Protein AF-A0A521UA40-F1 (afdb_monomer)

Nearest PDB structures (foldseek):
  2gw1-assembly1_B  TM=2.878E-01  e=4.137E+00  Saccharomyces cerevisiae
  5xw7-assembly5_E  TM=2.040E-01  e=2.921E+00  Enterobacter sp. CJF-002

Radius of gyration: 24.64 Å; Cα contacts (8 Å, |Δi|>4): 103; chains: 1; bounding box: 68×56×69 Å

pLDDT: mean 73.04, std 14.02, range [41.88, 90.25]

Structure (mmCIF, N/CA/C/O backbone):
data_AF-A0A521UA40-F1
#
_entry.id   AF-A0A521UA40-F1
#
loop_
_atom_site.group_PDB
_atom_site.id
_atom_site.type_symbol
_atom_site.label_atom_id
_atom_site.label_alt_id
_atom_site.label_comp_id
_atom_site.label_asym_id
_atom_site.label_entity_id
_atom_site.label_seq_id
_atom_site.pdbx_PDB_ins_code
_atom_site.Cartn_x
_atom_site.Cartn_y
_atom_site.Cartn_z
_atom_site.occupancy
_atom_site.B_iso_or_equiv
_atom_site.auth_seq_id
_atom_site.auth_comp_id
_atom_site.auth_asym_id
_atom_site.auth_atom_id
_atom_site.pdbx_PDB_model_num
ATOM 1 N N . MET A 1 1 ? 22.066 3.694 -33.364 1.00 46.28 1 MET A N 1
ATOM 2 C CA . MET A 1 1 ? 20.912 4.626 -33.403 1.00 46.28 1 MET A CA 1
ATOM 3 C C . MET A 1 1 ? 20.044 4.457 -32.145 1.00 46.28 1 MET A C 1
ATOM 5 O O . MET A 1 1 ? 18.931 3.963 -32.253 1.00 46.28 1 MET A O 1
ATOM 9 N N . HIS A 1 2 ? 20.548 4.778 -30.946 1.00 51.97 2 HIS A N 1
ATOM 10 C CA . HIS A 1 2 ? 19.794 4.633 -29.677 1.00 51.97 2 HIS A CA 1
ATOM 11 C C . HIS A 1 2 ? 19.683 5.944 -28.874 1.00 51.97 2 HIS A C 1
ATOM 13 O O . HIS A 1 2 ? 18.719 6.114 -28.149 1.00 51.97 2 HIS A O 1
ATOM 19 N N . GLY A 1 3 ? 20.556 6.933 -29.097 1.00 51.31 3 GLY A N 1
ATOM 20 C CA . GLY A 1 3 ? 20.543 8.183 -28.320 1.00 51.31 3 GLY A CA 1
ATOM 21 C C . GLY A 1 3 ? 19.413 9.178 -28.621 1.00 51.31 3 GLY A C 1
ATOM 22 O O . GLY A 1 3 ? 19.311 10.176 -27.927 1.00 51.31 3 GLY A O 1
ATOM 23 N N . ASN A 1 4 ? 18.568 8.953 -29.636 1.00 54.91 4 ASN A N 1
ATOM 24 C CA . ASN A 1 4 ? 17.500 9.904 -29.988 1.00 54.91 4 ASN A CA 1
ATOM 25 C C . ASN A 1 4 ? 16.139 9.557 -29.352 1.00 54.91 4 ASN A C 1
ATOM 27 O O . ASN A 1 4 ? 15.237 10.382 -29.394 1.00 54.91 4 ASN A O 1
ATOM 31 N N . ARG A 1 5 ? 15.950 8.347 -28.799 1.00 58.72 5 ARG A N 1
ATOM 32 C CA . ARG A 1 5 ? 14.715 7.997 -28.066 1.00 58.72 5 ARG A CA 1
ATOM 33 C C . ARG A 1 5 ? 14.792 8.464 -26.620 1.00 58.72 5 ARG A C 1
ATOM 35 O O . ARG A 1 5 ? 13.923 9.218 -26.214 1.00 58.72 5 ARG A O 1
ATOM 42 N N . ASP A 1 6 ? 15.896 8.164 -25.942 1.00 62.31 6 ASP A N 1
ATOM 43 C CA . ASP A 1 6 ? 16.095 8.554 -24.542 1.00 62.31 6 ASP A CA 1
ATOM 44 C C . ASP A 1 6 ? 16.019 10.077 -24.347 1.00 62.31 6 ASP A C 1
ATOM 46 O O . ASP A 1 6 ? 15.331 10.546 -23.453 1.00 62.31 6 ASP A O 1
ATOM 50 N N . VAL A 1 7 ? 16.608 10.872 -25.253 1.00 67.75 7 VAL A N 1
ATOM 51 C CA . VAL A 1 7 ? 16.537 12.349 -25.199 1.00 67.75 7 VAL A CA 1
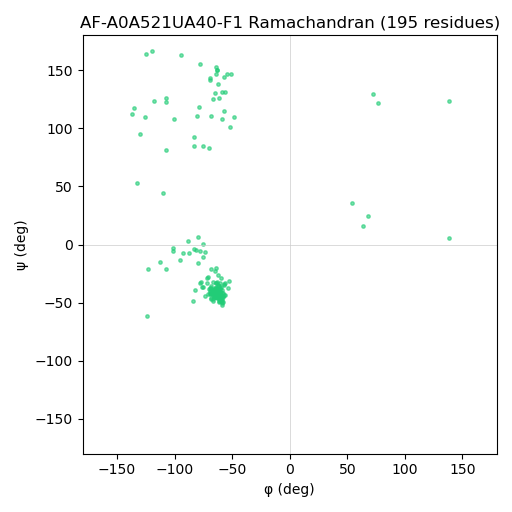ATOM 52 C C . VAL A 1 7 ? 15.117 12.882 -25.431 1.00 67.75 7 VAL A C 1
ATOM 54 O O . VAL A 1 7 ? 14.745 13.921 -24.886 1.00 67.75 7 VAL A O 1
ATOM 57 N N . ASN A 1 8 ? 14.316 12.199 -26.250 1.00 73.88 8 ASN A N 1
ATOM 58 C CA . ASN A 1 8 ? 12.925 12.590 -26.479 1.00 73.88 8 ASN A CA 1
ATOM 59 C C . ASN A 1 8 ? 12.022 12.168 -25.313 1.00 73.88 8 ASN A C 1
ATOM 61 O O . ASN A 1 8 ? 11.091 12.901 -24.986 1.00 73.88 8 ASN A O 1
ATOM 65 N N . ASP A 1 9 ? 12.321 11.042 -24.667 1.00 77.06 9 ASP A N 1
ATOM 66 C CA . ASP A 1 9 ? 11.607 10.573 -23.483 1.00 77.06 9 ASP A CA 1
ATOM 67 C C . ASP A 1 9 ? 11.921 11.440 -22.257 1.00 77.06 9 ASP A C 1
ATOM 69 O O . ASP A 1 9 ? 10.996 11.841 -21.555 1.00 77.06 9 ASP A O 1
ATOM 73 N N . GLU A 1 10 ? 13.184 11.824 -22.052 1.00 77.00 10 GLU A N 1
ATOM 74 C CA . GLU A 1 10 ? 13.607 12.762 -21.001 1.00 77.00 10 GLU A CA 1
ATOM 75 C C . GLU A 1 10 ? 12.906 14.118 -21.166 1.00 77.00 10 GLU A C 1
ATOM 77 O O . GLU A 1 10 ? 12.237 14.601 -20.255 1.00 77.00 10 GLU A O 1
ATOM 82 N N . ARG A 1 11 ? 12.948 14.685 -22.381 1.00 80.62 11 ARG A N 1
ATOM 83 C CA . ARG A 1 11 ? 12.290 15.962 -22.691 1.00 80.62 11 ARG A CA 1
ATOM 84 C C . ARG A 1 11 ? 10.773 15.891 -22.506 1.00 80.62 11 ARG A C 1
ATOM 86 O O . ARG A 1 11 ? 10.159 16.870 -22.091 1.00 80.62 11 ARG A O 1
ATOM 93 N N . ARG A 1 12 ? 10.152 14.749 -22.818 1.00 87.00 12 ARG A N 1
ATOM 94 C CA . ARG A 1 12 ? 8.721 14.536 -22.569 1.00 87.00 12 ARG A CA 1
ATOM 95 C C . ARG A 1 12 ? 8.424 14.542 -21.069 1.00 87.00 12 ARG A C 1
ATOM 97 O O . ARG A 1 12 ? 7.479 15.209 -20.667 1.00 87.00 12 ARG A O 1
ATOM 104 N N . ARG A 1 13 ? 9.223 13.847 -20.252 1.00 81.94 13 ARG A N 1
ATOM 105 C CA . ARG A 1 13 ? 9.047 13.828 -18.789 1.00 81.94 13 ARG A CA 1
ATOM 106 C C . ARG A 1 13 ? 9.238 15.208 -18.169 1.00 81.94 13 ARG A C 1
ATOM 108 O O . ARG A 1 13 ? 8.413 15.606 -17.356 1.00 81.94 13 ARG A O 1
ATOM 115 N N . GLU A 1 14 ? 10.253 15.958 -18.599 1.00 81.88 14 GLU A N 1
ATOM 116 C CA . GLU A 1 14 ? 10.482 17.339 -18.148 1.00 81.88 14 GLU A CA 1
ATOM 117 C C . GLU A 1 14 ? 9.269 18.240 -18.425 1.00 81.88 14 GLU A C 1
ATOM 119 O O . GLU A 1 14 ? 8.851 19.008 -17.556 1.00 81.88 14 GLU A O 1
ATOM 124 N N . LEU A 1 15 ? 8.664 18.121 -19.613 1.00 83.00 15 LEU A N 1
ATOM 125 C CA . LEU A 1 15 ? 7.454 18.866 -19.969 1.00 83.00 15 LEU A CA 1
ATOM 126 C C . LEU A 1 15 ? 6.251 18.453 -19.112 1.00 83.00 15 LEU A C 1
ATOM 128 O O . LEU A 1 15 ? 5.554 19.331 -18.605 1.00 83.00 15 LEU A O 1
ATOM 132 N N . SER A 1 16 ? 6.036 17.150 -18.908 1.00 84.38 16 SER A N 1
ATOM 133 C CA . SER A 1 16 ? 4.961 16.647 -18.043 1.00 84.38 16 SER A CA 1
ATOM 134 C C . SER A 1 16 ? 5.143 17.118 -16.592 1.00 84.38 16 SER A C 1
ATOM 136 O O . SER A 1 16 ? 4.179 17.537 -15.955 1.00 84.38 16 SER A O 1
ATOM 138 N N . LEU A 1 17 ? 6.375 17.129 -16.071 1.00 82.62 17 LEU A N 1
ATOM 139 C CA . LEU A 1 17 ? 6.673 17.613 -14.720 1.00 82.62 17 LEU A CA 1
ATOM 140 C C . LEU A 1 17 ? 6.426 19.124 -14.584 1.00 82.62 17 LEU A C 1
ATOM 142 O O . LEU A 1 17 ? 5.888 19.584 -13.577 1.00 82.62 17 LEU A O 1
ATOM 146 N N . TYR A 1 18 ? 6.767 19.900 -15.612 1.00 80.94 18 TYR A N 1
ATOM 147 C CA . TYR A 1 18 ? 6.480 21.332 -15.652 1.00 80.94 18 TYR A CA 1
ATOM 148 C C . TYR A 1 18 ? 4.971 21.622 -15.707 1.00 80.94 18 TYR A C 1
ATOM 150 O O . TYR A 1 18 ? 4.486 22.490 -14.978 1.00 80.94 18 TYR A O 1
ATOM 158 N N . GLU A 1 19 ? 4.217 20.879 -16.527 1.00 82.94 19 GLU A N 1
ATOM 159 C CA . GLU A 1 19 ? 2.749 20.962 -16.594 1.00 82.94 19 GLU A CA 1
ATOM 160 C C . GLU A 1 19 ? 2.122 20.616 -15.237 1.00 82.94 19 GLU A C 1
ATOM 162 O O . GLU A 1 19 ? 1.233 21.331 -14.778 1.00 82.94 19 GLU A O 1
ATOM 167 N N . TYR A 1 20 ? 2.646 19.595 -14.551 1.00 83.25 20 TYR A N 1
ATOM 168 C CA . TYR A 1 20 ? 2.209 19.203 -13.213 1.00 83.25 20 TYR A CA 1
ATOM 169 C C . TYR A 1 20 ? 2.363 20.330 -12.184 1.00 83.25 20 TYR A C 1
ATOM 171 O O . TYR A 1 20 ? 1.387 20.677 -11.521 1.00 83.25 20 TYR A O 1
ATOM 179 N N . VAL A 1 21 ? 3.553 20.935 -12.074 1.00 80.00 21 VAL A N 1
ATOM 180 C CA . VAL A 1 21 ? 3.808 22.023 -11.107 1.00 80.00 21 VAL A CA 1
ATOM 181 C C . VAL A 1 21 ? 2.910 23.226 -11.393 1.00 80.00 21 VAL A C 1
ATOM 183 O O . VAL A 1 21 ? 2.256 23.745 -10.493 1.00 80.00 21 VAL A O 1
ATOM 186 N N . GLN A 1 22 ? 2.802 23.634 -12.660 1.00 82.50 22 GLN A N 1
ATOM 187 C CA . GLN A 1 22 ? 1.949 24.762 -13.032 1.00 82.50 22 GLN A CA 1
ATOM 188 C C . GLN A 1 22 ? 0.462 24.506 -12.781 1.00 82.50 22 GLN A C 1
ATOM 190 O O . GLN A 1 22 ? -0.254 25.420 -12.367 1.00 82.50 22 GLN A O 1
ATOM 195 N N . ALA A 1 23 ? -0.019 23.299 -13.079 1.00 80.00 23 ALA A N 1
ATOM 196 C CA . ALA A 1 23 ? -1.400 22.914 -12.834 1.00 80.00 23 ALA A CA 1
ATOM 197 C C . ALA A 1 23 ? -1.699 22.884 -11.330 1.00 80.00 23 ALA A C 1
ATOM 199 O O . ALA A 1 23 ? -2.736 23.390 -10.901 1.00 80.00 23 ALA A O 1
ATOM 200 N N . PHE A 1 24 ? -0.760 22.376 -10.530 1.00 79.19 24 PHE A N 1
ATOM 201 C CA . PHE A 1 24 ? -0.857 22.357 -9.076 1.00 79.19 24 PHE A CA 1
ATOM 202 C C . PHE A 1 24 ? -0.959 23.774 -8.490 1.00 79.19 24 PHE A C 1
ATOM 204 O O . PHE A 1 24 ? -1.899 24.053 -7.745 1.00 79.19 24 PHE A O 1
ATOM 211 N N . ASP A 1 25 ? -0.083 24.697 -8.903 1.00 76.00 25 ASP A N 1
ATOM 212 C CA . ASP A 1 25 ? -0.087 26.095 -8.439 1.00 76.00 25 ASP A CA 1
ATOM 213 C C . ASP A 1 25 ? -1.388 26.840 -8.776 1.00 76.00 25 ASP A C 1
ATOM 215 O O . ASP A 1 25 ? -1.836 27.715 -8.032 1.00 76.00 25 ASP A O 1
ATOM 219 N N . ARG A 1 26 ? -2.016 26.502 -9.908 1.00 82.00 26 ARG A N 1
ATOM 220 C CA . ARG A 1 26 ? -3.282 27.109 -10.354 1.00 82.00 26 ARG A CA 1
ATOM 221 C C . ARG A 1 26 ? -4.523 26.412 -9.794 1.00 82.00 26 ARG A C 1
ATOM 223 O O . ARG A 1 26 ? -5.627 26.905 -10.015 1.00 82.00 26 ARG A O 1
ATOM 230 N N . GLY A 1 27 ? -4.365 25.280 -9.105 1.00 79.38 27 GLY A N 1
ATOM 231 C CA . GLY A 1 27 ? -5.477 24.440 -8.654 1.00 79.38 27 GLY A CA 1
ATOM 232 C C . GLY A 1 27 ? -6.234 23.743 -9.793 1.00 79.38 27 GLY A C 1
ATOM 233 O O . GLY A 1 27 ? -7.411 23.420 -9.639 1.00 79.38 27 GLY A O 1
ATOM 234 N N . ASP A 1 28 ? -5.589 23.525 -10.941 1.00 87.25 28 ASP A N 1
ATOM 235 C CA . ASP A 1 28 ? -6.162 22.806 -12.082 1.00 87.25 28 ASP A CA 1
ATOM 236 C C . ASP A 1 28 ? -6.014 21.290 -11.885 1.00 87.25 28 ASP A C 1
ATOM 238 O O . ASP A 1 28 ? -5.069 20.643 -12.343 1.00 87.25 28 ASP A O 1
ATOM 242 N N . PHE A 1 29 ? -6.967 20.712 -11.155 1.00 80.19 29 PHE A N 1
ATOM 243 C CA . PHE A 1 29 ? -6.938 19.294 -10.804 1.00 80.19 29 PHE A CA 1
ATOM 244 C C . PHE A 1 29 ? -7.138 18.354 -12.000 1.00 80.19 29 PHE A C 1
ATOM 246 O O . PHE A 1 29 ? -6.755 17.187 -11.915 1.00 80.1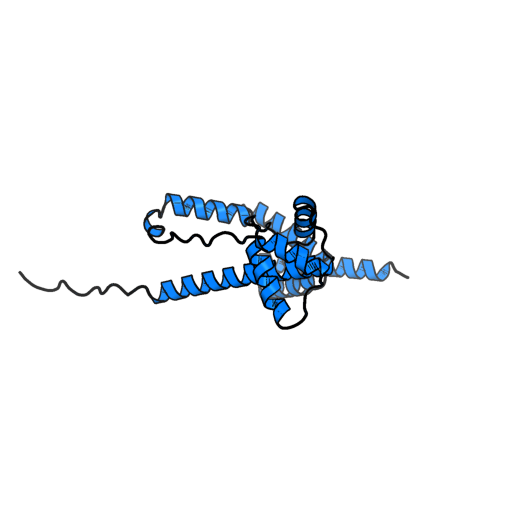9 29 PHE A O 1
ATOM 253 N N . GLU A 1 30 ? -7.720 18.829 -13.104 1.00 85.88 30 GLU A N 1
ATOM 254 C CA . GLU A 1 30 ? -7.916 18.021 -14.310 1.00 85.88 30 GLU A CA 1
ATOM 255 C C . GLU A 1 30 ? -6.584 17.820 -15.042 1.00 85.88 30 GLU A C 1
ATOM 257 O O . GLU A 1 30 ? -6.223 16.688 -15.380 1.00 85.88 30 GLU A O 1
ATOM 262 N N . ALA A 1 31 ? -5.796 18.890 -15.179 1.00 78.81 31 ALA A N 1
ATOM 263 C CA . ALA A 1 31 ? -4.439 18.811 -15.710 1.00 78.81 31 ALA A CA 1
ATOM 264 C C . ALA A 1 31 ? -3.500 18.003 -14.792 1.00 78.81 31 ALA A C 1
ATOM 266 O O . ALA A 1 31 ? -2.741 17.160 -15.275 1.00 78.81 31 ALA A O 1
ATOM 267 N N . VAL A 1 32 ? -3.614 18.158 -13.466 1.00 82.06 32 VAL A N 1
ATOM 268 C CA . VAL A 1 32 ? -2.876 17.321 -12.498 1.00 82.06 32 VAL A CA 1
ATOM 269 C C . VAL A 1 32 ? -3.214 15.836 -12.676 1.00 82.06 32 VAL A C 1
ATOM 271 O O . VAL A 1 32 ? -2.315 15.001 -12.782 1.00 82.06 32 VAL A O 1
ATOM 274 N N . ALA A 1 33 ? -4.502 15.485 -12.748 1.00 85.38 33 ALA A N 1
ATOM 275 C CA . ALA A 1 33 ? -4.938 14.097 -12.903 1.00 85.38 33 ALA A CA 1
ATOM 276 C C . ALA A 1 33 ? -4.452 13.470 -14.219 1.00 85.38 33 ALA A C 1
ATOM 278 O O . ALA A 1 33 ? -4.098 12.287 -14.253 1.00 85.38 33 ALA A O 1
ATOM 279 N N . LYS A 1 34 ? -4.403 14.261 -15.295 1.00 87.94 34 LYS A N 1
ATOM 280 C CA . LYS A 1 34 ? -3.877 13.834 -16.593 1.00 87.94 34 LYS A CA 1
ATOM 281 C C . LYS A 1 34 ? -2.398 13.450 -16.497 1.00 87.94 34 LYS A C 1
ATOM 283 O O . LYS A 1 34 ? -2.050 12.339 -16.892 1.00 87.94 34 LYS A O 1
ATOM 288 N N . VAL A 1 35 ? -1.556 14.297 -15.903 1.00 83.25 35 VAL A N 1
ATOM 289 C CA . VAL A 1 35 ? -0.122 13.992 -15.742 1.00 83.25 35 VAL A CA 1
ATOM 290 C C . VAL A 1 35 ? 0.102 12.796 -14.808 1.00 83.25 35 VAL A C 1
ATOM 292 O O . VAL A 1 35 ? 0.915 11.921 -15.101 1.00 83.25 35 VAL A O 1
ATOM 295 N N . LEU A 1 36 ? -0.672 12.682 -13.725 1.00 86.56 36 LEU A N 1
ATOM 296 C CA . LEU A 1 36 ? -0.611 11.510 -12.841 1.00 86.56 36 LEU A CA 1
ATOM 297 C C . LEU A 1 36 ? -1.013 10.213 -13.559 1.00 86.56 36 LEU A C 1
ATOM 299 O O . LEU A 1 36 ? -0.470 9.151 -13.268 1.00 86.56 36 LEU A O 1
ATOM 303 N N . THR A 1 37 ? -1.932 10.282 -14.524 1.00 89.06 37 THR A N 1
ATOM 304 C CA . THR A 1 37 ? -2.312 9.121 -15.343 1.00 89.06 37 THR A CA 1
ATOM 305 C C . THR A 1 37 ? -1.175 8.694 -16.275 1.00 89.06 37 THR A C 1
ATOM 307 O O . THR A 1 37 ? -0.966 7.498 -16.475 1.00 89.06 37 THR A O 1
ATOM 310 N N . GLU A 1 38 ? -0.401 9.643 -16.808 1.00 85.94 38 GLU A N 1
ATOM 311 C CA . GLU A 1 38 ? 0.806 9.348 -17.592 1.00 85.94 38 GLU A CA 1
ATOM 312 C C . GLU A 1 38 ? 1.882 8.665 -16.731 1.00 85.94 38 GLU A C 1
ATOM 314 O O . GLU A 1 38 ? 2.490 7.684 -17.166 1.00 85.94 38 GLU A O 1
ATOM 319 N N . ALA A 1 39 ? 2.052 9.114 -15.484 1.00 88.06 39 ALA A N 1
ATOM 320 C CA . ALA A 1 39 ? 3.005 8.547 -14.530 1.00 88.06 39 ALA A CA 1
ATOM 321 C C . ALA A 1 39 ? 2.721 7.075 -14.169 1.00 88.06 39 ALA A C 1
ATOM 323 O O . ALA A 1 39 ? 3.653 6.322 -13.902 1.00 88.06 39 ALA A O 1
ATOM 324 N N . ILE A 1 40 ? 1.467 6.603 -14.272 1.00 88.00 40 ILE A N 1
ATOM 325 C CA . ILE A 1 40 ? 1.122 5.176 -14.078 1.00 88.00 40 ILE A CA 1
ATOM 326 C C . ILE A 1 40 ? 1.921 4.270 -15.027 1.00 88.00 40 ILE A C 1
ATOM 328 O O . ILE A 1 40 ? 2.247 3.134 -14.678 1.00 88.00 40 ILE A O 1
ATOM 332 N N . SER A 1 41 ? 2.219 4.756 -16.235 1.00 86.00 41 SER A N 1
ATOM 333 C CA . SER A 1 41 ? 2.935 3.992 -17.262 1.00 86.00 41 SER A CA 1
ATOM 334 C C . SER A 1 41 ? 4.418 4.369 -17.379 1.00 86.00 41 SER A C 1
ATOM 336 O O . SER A 1 41 ? 5.143 3.711 -18.124 1.00 86.00 41 SER A O 1
ATOM 338 N N . ASP A 1 42 ? 4.883 5.391 -16.651 1.00 86.00 42 ASP A N 1
ATOM 339 C CA . ASP A 1 42 ? 6.267 5.879 -16.663 1.00 86.00 42 ASP A CA 1
ATOM 340 C C . ASP A 1 42 ? 6.806 6.010 -15.229 1.00 86.00 42 ASP A C 1
ATOM 342 O O . ASP A 1 42 ? 6.621 7.018 -14.549 1.00 86.00 42 ASP A O 1
ATOM 346 N N . ALA A 1 43 ? 7.504 4.964 -14.779 1.00 82.44 43 ALA A N 1
ATOM 347 C CA . ALA A 1 43 ? 8.016 4.862 -13.413 1.00 82.44 43 ALA A CA 1
ATOM 348 C C . ALA A 1 43 ? 9.074 5.920 -13.054 1.00 82.44 43 ALA A C 1
ATOM 350 O O . ALA A 1 43 ? 9.334 6.129 -11.871 1.00 82.44 43 ALA A O 1
ATOM 351 N N . GLU A 1 44 ? 9.723 6.546 -14.040 1.00 83.94 44 GLU A N 1
ATOM 352 C CA . GLU A 1 44 ? 10.689 7.614 -13.773 1.00 83.94 44 GLU A CA 1
ATOM 353 C C . GLU A 1 44 ? 9.970 8.952 -13.570 1.00 83.94 44 GLU A C 1
ATOM 355 O O . GLU A 1 44 ? 10.305 9.695 -12.650 1.00 83.94 44 GLU A O 1
ATOM 360 N N . LEU A 1 45 ? 8.915 9.213 -14.349 1.00 79.56 45 LEU A N 1
ATOM 361 C CA . LEU A 1 45 ? 8.037 10.366 -14.141 1.00 79.56 45 LEU A CA 1
ATOM 362 C C . LEU A 1 45 ? 7.321 10.300 -12.780 1.00 79.56 45 LEU A C 1
ATOM 364 O O . LEU A 1 45 ? 7.241 11.309 -12.086 1.00 79.56 45 LEU A O 1
ATOM 368 N N . ASP A 1 46 ? 6.856 9.116 -12.366 1.00 84.25 46 ASP A N 1
ATOM 369 C CA . ASP A 1 46 ? 6.242 8.900 -11.045 1.00 84.25 46 ASP A CA 1
ATOM 370 C C . ASP A 1 46 ? 7.192 9.270 -9.893 1.00 84.25 46 ASP A C 1
ATOM 372 O O . ASP A 1 46 ? 6.813 9.997 -8.972 1.00 84.25 46 ASP A O 1
ATOM 376 N N . ARG A 1 47 ? 8.466 8.856 -9.980 1.00 85.19 47 ARG A N 1
ATOM 377 C CA . ARG A 1 47 ? 9.483 9.240 -8.988 1.00 85.19 47 ARG A CA 1
ATOM 378 C C . ARG A 1 47 ? 9.734 10.744 -8.973 1.00 85.19 47 ARG A C 1
ATOM 380 O O . ARG A 1 47 ? 9.740 11.336 -7.899 1.00 85.19 47 ARG A O 1
ATOM 387 N N . GLN A 1 48 ? 9.890 11.367 -10.140 1.00 81.88 48 GLN A N 1
ATOM 388 C CA . GLN A 1 48 ? 10.127 12.810 -10.240 1.00 81.88 48 GLN A CA 1
ATOM 389 C C . GLN A 1 48 ? 8.957 13.628 -9.664 1.00 81.88 48 GLN A C 1
ATOM 391 O O . GLN A 1 48 ? 9.175 14.619 -8.967 1.00 81.88 48 GLN A O 1
ATOM 396 N N . ILE A 1 49 ? 7.713 13.192 -9.887 1.00 83.62 49 ILE A N 1
ATOM 397 C CA . ILE A 1 49 ? 6.521 13.808 -9.286 1.00 83.62 49 ILE A CA 1
ATOM 398 C C . ILE A 1 49 ? 6.517 13.629 -7.761 1.00 83.62 49 ILE A C 1
ATOM 400 O O . ILE A 1 49 ? 6.177 14.563 -7.031 1.00 83.62 49 ILE A O 1
ATOM 404 N N . ALA A 1 50 ? 6.904 12.453 -7.259 1.00 81.31 50 ALA A N 1
ATOM 405 C CA . ALA A 1 50 ? 7.008 12.206 -5.823 1.00 81.31 50 ALA A CA 1
ATOM 406 C C . ALA A 1 50 ? 8.053 13.115 -5.150 1.00 81.31 50 ALA A C 1
ATOM 408 O O . ALA A 1 50 ? 7.773 13.667 -4.084 1.00 81.31 50 ALA A O 1
ATOM 409 N N . ASP A 1 51 ? 9.206 13.326 -5.791 1.00 80.88 51 ASP A N 1
ATOM 410 C CA . ASP A 1 51 ? 10.255 14.228 -5.304 1.00 80.88 51 ASP A CA 1
ATOM 411 C C . ASP A 1 51 ? 9.770 15.685 -5.258 1.00 80.88 51 ASP A C 1
ATOM 413 O O . ASP A 1 51 ? 9.935 16.368 -4.244 1.00 80.88 51 ASP A O 1
ATOM 417 N N . VAL A 1 52 ? 9.089 16.150 -6.313 1.00 78.19 52 VAL A N 1
ATOM 418 C CA . VAL A 1 52 ? 8.474 17.488 -6.352 1.00 78.19 52 VAL A CA 1
ATOM 419 C C . VAL A 1 52 ? 7.439 17.657 -5.240 1.00 78.19 52 VAL A C 1
ATOM 421 O O . VAL A 1 52 ? 7.465 18.655 -4.523 1.00 78.19 52 VAL A O 1
ATOM 424 N N . ASN A 1 53 ? 6.562 16.673 -5.034 1.00 77.75 53 ASN A N 1
ATOM 425 C CA . ASN A 1 53 ? 5.574 16.719 -3.957 1.00 77.75 53 ASN A CA 1
ATOM 426 C C . ASN A 1 53 ? 6.227 16.773 -2.575 1.00 77.75 53 ASN A C 1
ATOM 428 O O . ASN A 1 53 ? 5.748 17.497 -1.705 1.00 77.75 53 ASN A O 1
ATOM 432 N N . ALA A 1 54 ? 7.320 16.037 -2.360 1.00 72.81 54 ALA A N 1
ATOM 433 C CA . ALA A 1 54 ? 8.049 16.072 -1.097 1.00 72.81 54 ALA A CA 1
ATOM 434 C C . ALA A 1 54 ? 8.602 17.476 -0.796 1.00 72.81 54 ALA A C 1
ATOM 436 O O . ALA A 1 54 ? 8.482 17.946 0.337 1.00 72.81 54 ALA A O 1
ATOM 437 N N . VAL A 1 55 ? 9.137 18.165 -1.811 1.00 75.75 55 VAL A N 1
ATOM 438 C CA . VAL A 1 55 ? 9.611 19.554 -1.692 1.00 75.75 55 VAL A CA 1
ATOM 439 C C . VAL A 1 55 ? 8.448 20.515 -1.438 1.00 75.75 55 VAL A C 1
ATOM 441 O O . VAL A 1 55 ? 8.497 21.279 -0.479 1.00 75.75 55 VAL A O 1
ATOM 444 N N . LEU A 1 56 ? 7.360 20.426 -2.212 1.00 68.38 56 LEU A N 1
ATOM 445 C CA . LEU A 1 56 ? 6.177 21.280 -2.037 1.00 68.38 56 LEU A CA 1
ATOM 446 C C . LEU A 1 56 ? 5.531 21.111 -0.653 1.00 68.38 56 LEU A C 1
ATOM 448 O O . LEU A 1 56 ? 5.097 22.085 -0.038 1.00 68.38 56 LEU A O 1
ATOM 452 N N . HIS A 1 57 ? 5.483 19.883 -0.128 1.00 64.62 57 HIS A N 1
ATOM 453 C CA . HIS A 1 57 ? 4.998 19.621 1.225 1.00 64.62 57 HIS A CA 1
ATOM 454 C C . HIS A 1 57 ? 5.906 20.236 2.294 1.00 64.62 57 HIS A C 1
ATOM 456 O O . HIS A 1 57 ? 5.395 20.838 3.241 1.00 64.62 57 HIS A O 1
ATOM 462 N N . ALA A 1 58 ? 7.228 20.125 2.133 1.00 67.00 58 ALA A N 1
ATOM 463 C CA . ALA A 1 58 ? 8.188 20.743 3.042 1.00 67.00 58 ALA A CA 1
ATOM 464 C C . ALA A 1 58 ? 8.070 22.279 3.041 1.00 67.00 58 ALA A C 1
ATOM 466 O O . ALA A 1 58 ? 7.991 22.877 4.116 1.00 67.00 58 ALA A O 1
ATOM 467 N N . ASP A 1 59 ? 7.964 22.898 1.862 1.00 60.78 59 ASP A N 1
ATOM 468 C CA . ASP A 1 59 ? 7.821 24.352 1.697 1.00 60.78 59 ASP A CA 1
ATOM 469 C C . ASP A 1 59 ? 6.501 24.883 2.273 1.00 60.78 59 ASP A C 1
ATOM 471 O O . ASP A 1 59 ? 6.466 25.940 2.904 1.00 60.78 59 ASP A O 1
ATOM 475 N N . ALA A 1 60 ? 5.409 24.125 2.137 1.00 61.50 60 ALA A N 1
ATOM 476 C CA . ALA A 1 60 ? 4.116 24.465 2.729 1.00 61.50 60 ALA A CA 1
ATOM 477 C C . ALA A 1 60 ? 4.050 24.224 4.254 1.00 61.50 60 ALA A C 1
ATOM 479 O O . ALA A 1 60 ? 2.998 24.427 4.866 1.00 61.50 60 ALA A O 1
ATOM 480 N N . GLY A 1 61 ? 5.136 23.746 4.880 1.00 56.66 61 GLY A N 1
ATOM 481 C CA . GLY A 1 61 ? 5.159 23.342 6.290 1.00 56.66 61 GLY A CA 1
ATOM 482 C C . GLY A 1 61 ? 4.233 22.158 6.594 1.00 56.66 61 GLY A C 1
ATOM 483 O O . GLY A 1 61 ? 3.902 21.894 7.755 1.00 56.66 61 GLY A O 1
ATOM 484 N N . LEU A 1 62 ? 3.787 21.446 5.557 1.00 57.06 62 LEU A N 1
ATOM 485 C CA . LEU A 1 62 ? 2.915 20.294 5.675 1.00 57.06 62 LEU A CA 1
ATOM 486 C C . LEU A 1 62 ? 3.773 19.093 6.051 1.00 57.06 62 LEU A C 1
ATOM 488 O O . LEU A 1 62 ? 4.563 18.575 5.267 1.00 57.06 62 LEU A O 1
ATOM 492 N N . GLN A 1 63 ? 3.593 18.641 7.287 1.00 56.12 63 GLN A N 1
ATOM 493 C CA . GLN A 1 63 ? 4.201 17.411 7.780 1.00 56.12 63 GLN A CA 1
ATOM 494 C C . GLN A 1 63 ? 3.844 16.238 6.843 1.00 56.12 63 GLN A C 1
ATOM 496 O O . GLN A 1 63 ? 2.727 16.214 6.315 1.00 56.12 63 GLN A O 1
ATOM 501 N N . PRO A 1 64 ? 4.728 15.243 6.662 1.00 59.31 64 PRO A N 1
ATOM 502 C CA . PRO A 1 64 ? 4.401 14.022 5.931 1.00 59.31 64 PRO A CA 1
ATOM 503 C C . PRO A 1 64 ? 3.101 13.394 6.453 1.00 59.31 64 PRO A C 1
ATOM 505 O O . PRO A 1 64 ? 2.812 13.453 7.649 1.00 59.31 64 PRO A O 1
ATOM 508 N N . VAL A 1 65 ? 2.316 12.753 5.583 1.00 56.50 65 VAL A N 1
ATOM 509 C CA . VAL A 1 65 ? 0.998 12.168 5.927 1.00 56.50 65 VAL A CA 1
ATOM 510 C C . VAL A 1 65 ? 1.059 11.229 7.150 1.00 56.50 65 VAL A C 1
ATOM 512 O O . VAL A 1 65 ? 0.113 11.158 7.944 1.00 56.50 65 VAL A O 1
ATOM 515 N N . SER A 1 66 ? 2.189 10.543 7.349 1.00 54.66 66 SER A N 1
ATOM 516 C CA . SER A 1 66 ? 2.453 9.699 8.521 1.00 54.66 66 SER A CA 1
ATOM 517 C C . SER A 1 66 ? 2.498 10.487 9.836 1.00 54.66 66 SER A C 1
ATOM 519 O O . SER 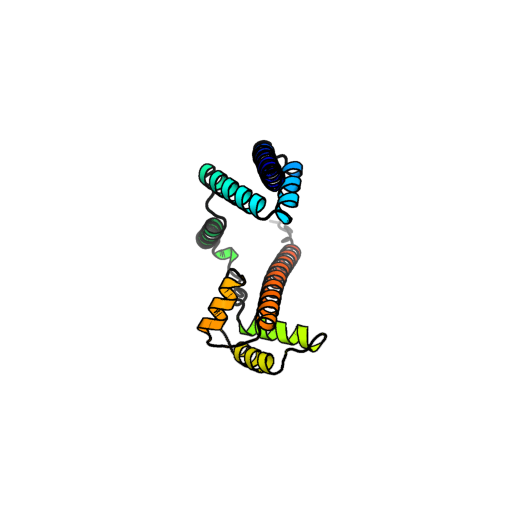A 1 66 ? 1.915 10.057 10.830 1.00 54.66 66 SER A O 1
ATOM 521 N N . GLU A 1 67 ? 3.126 11.661 9.834 1.00 56.81 67 GLU A N 1
ATOM 522 C CA . GLU A 1 67 ? 3.234 12.545 10.999 1.00 56.81 67 GLU A CA 1
ATOM 523 C C . GLU A 1 67 ? 1.908 13.270 11.273 1.00 56.81 67 GLU A C 1
ATOM 525 O O . GLU A 1 67 ? 1.475 13.379 12.422 1.00 56.81 67 GLU A O 1
ATOM 530 N N . GLN A 1 68 ? 1.176 13.659 10.222 1.00 54.75 68 GLN A N 1
ATOM 531 C CA . GLN A 1 68 ? -0.161 14.252 10.363 1.00 54.75 68 GLN A CA 1
ATOM 532 C C . GLN A 1 68 ? -1.145 13.293 11.045 1.00 54.75 68 GLN A C 1
ATOM 534 O O . GLN A 1 68 ? -1.908 13.692 11.925 1.00 54.75 68 GLN A O 1
ATOM 539 N N . SER A 1 69 ? -1.095 12.008 10.691 1.00 61.81 69 SER A N 1
ATOM 540 C CA . SER A 1 69 ? -1.967 10.979 11.272 1.00 61.81 69 SER A CA 1
ATOM 541 C C . SER A 1 69 ? -1.722 10.790 12.773 1.00 61.81 69 SER A C 1
ATOM 543 O O . SER A 1 69 ? -2.665 10.602 13.549 1.00 61.81 69 SER A O 1
ATOM 545 N N . ARG A 1 70 ? -0.457 10.876 13.198 1.00 66.25 70 ARG A N 1
ATOM 546 C CA . ARG A 1 70 ? -0.069 10.811 14.609 1.00 66.25 70 ARG A CA 1
ATOM 547 C C . ARG A 1 70 ? -0.549 12.042 15.376 1.00 66.25 70 ARG A C 1
ATOM 549 O O . ARG A 1 70 ? -1.181 11.887 16.421 1.00 66.25 70 ARG A O 1
ATOM 556 N N . LEU A 1 71 ? -0.329 13.237 14.831 1.00 66.12 71 LEU A N 1
ATOM 557 C CA . LEU A 1 71 ? -0.747 14.494 15.454 1.00 66.12 71 LEU A CA 1
ATOM 558 C C . LEU A 1 71 ? -2.272 14.581 15.608 1.00 66.12 71 LEU A C 1
ATOM 560 O O . LEU A 1 71 ? -2.769 14.963 16.666 1.00 66.12 71 LEU A O 1
ATOM 564 N N . ILE A 1 72 ? -3.030 14.166 14.588 1.00 72.31 72 ILE A N 1
ATOM 565 C CA . ILE A 1 72 ? -4.498 14.110 14.649 1.00 72.31 72 ILE A CA 1
ATOM 566 C C . ILE A 1 72 ? -4.947 13.177 15.778 1.00 72.31 72 ILE A C 1
ATOM 568 O O . ILE A 1 72 ? -5.812 13.546 16.571 1.00 72.31 72 ILE A O 1
ATOM 572 N N . ARG A 1 73 ? -4.338 11.991 15.904 1.00 68.38 73 ARG A N 1
ATOM 573 C CA . ARG A 1 73 ? -4.653 11.045 16.984 1.00 68.38 73 ARG A CA 1
ATOM 574 C C . ARG A 1 73 ? -4.342 11.630 18.364 1.00 68.38 73 ARG A C 1
ATOM 576 O O . ARG A 1 73 ? -5.169 11.512 19.266 1.00 68.38 73 ARG A O 1
ATOM 583 N N . GLU A 1 74 ? -3.186 12.263 18.533 1.00 72.50 74 GLU A N 1
ATOM 584 C CA . GLU A 1 74 ? -2.793 12.897 19.798 1.00 72.50 74 GLU A CA 1
ATOM 585 C C . GLU A 1 74 ? -3.743 14.048 20.176 1.00 72.50 74 GLU A C 1
ATOM 587 O O . GLU A 1 74 ? -4.183 14.144 21.324 1.00 72.50 74 GLU A O 1
ATOM 592 N N . LEU A 1 75 ? -4.157 14.869 19.207 1.00 77.81 75 LEU A N 1
ATOM 593 C CA . LEU A 1 75 ? -5.128 15.946 19.419 1.00 77.81 75 LEU A CA 1
ATOM 594 C C . LEU A 1 75 ? -6.533 15.418 19.737 1.00 77.81 75 LEU A C 1
ATOM 596 O O . LEU A 1 75 ? -7.209 15.961 20.614 1.00 77.81 75 LEU A O 1
ATOM 600 N N . MET A 1 76 ? -6.966 14.336 19.086 1.00 69.19 76 MET A N 1
ATOM 601 C CA . MET A 1 76 ? -8.246 13.684 19.381 1.00 69.19 76 MET A CA 1
ATOM 602 C C . MET A 1 76 ? -8.281 13.115 20.803 1.00 69.19 76 MET A C 1
ATOM 604 O O . MET A 1 76 ? -9.268 13.317 21.509 1.00 69.19 76 MET A O 1
ATOM 608 N N . LEU A 1 77 ? -7.197 12.470 21.247 1.00 68.12 77 LEU A N 1
ATOM 609 C CA . LEU A 1 77 ? -7.062 11.974 22.622 1.00 68.12 77 LEU A CA 1
ATOM 610 C C . LEU A 1 77 ? -7.107 13.114 23.645 1.00 68.12 77 LEU A C 1
ATOM 612 O O . LEU A 1 77 ? -7.714 12.974 24.705 1.00 68.12 77 LEU A O 1
ATOM 616 N N . ARG A 1 78 ? -6.488 14.254 23.320 1.00 72.06 78 ARG A N 1
ATOM 617 C CA . ARG A 1 78 ? -6.382 15.398 24.230 1.00 72.06 78 ARG A CA 1
ATOM 618 C C . ARG A 1 78 ? -7.677 16.198 24.362 1.00 72.06 78 ARG A C 1
ATOM 620 O O . ARG A 1 78 ? -7.965 16.698 25.446 1.00 72.06 78 ARG A O 1
ATOM 627 N N . HIS A 1 79 ? -8.440 16.343 23.281 1.00 74.00 79 HIS A N 1
ATOM 628 C CA . HIS A 1 79 ? -9.569 17.280 23.237 1.00 74.00 79 HIS A CA 1
ATOM 629 C C . HIS A 1 79 ? -10.944 16.614 23.150 1.00 74.00 79 HIS A C 1
ATOM 631 O O . HIS A 1 79 ? -11.947 17.275 23.413 1.00 74.00 79 HIS A O 1
ATOM 637 N N . LEU A 1 80 ? -11.018 15.320 22.822 1.00 68.62 80 LEU A N 1
ATOM 638 C CA . LEU A 1 80 ? -12.281 14.586 22.700 1.00 68.62 80 LEU A CA 1
ATOM 639 C C . LEU A 1 80 ? -12.259 13.223 23.424 1.00 68.62 80 LEU A C 1
ATOM 641 O O . LEU A 1 80 ? -12.646 12.213 22.832 1.00 68.62 80 LEU A O 1
ATOM 645 N N . PRO A 1 81 ? -11.896 13.163 24.721 1.00 56.09 81 PRO A N 1
ATOM 646 C CA . PRO A 1 81 ? -11.875 11.902 25.467 1.00 56.09 81 PRO A CA 1
ATOM 647 C C . PRO A 1 81 ? -13.258 11.223 25.528 1.00 56.09 81 PRO A C 1
ATOM 649 O O . PRO A 1 81 ? -13.349 10.000 25.541 1.00 56.09 81 PRO A O 1
ATOM 652 N N . SER A 1 82 ? -14.355 11.992 25.478 1.00 54.09 82 SER A N 1
ATOM 653 C CA . SER A 1 82 ? -15.729 11.465 25.453 1.00 54.09 82 SER A CA 1
ATOM 654 C C . SER A 1 82 ? -16.202 10.972 24.078 1.00 54.09 82 SER A C 1
ATOM 656 O O . SER A 1 82 ? -17.180 10.231 24.013 1.00 54.09 82 SER A O 1
ATOM 658 N N . ALA A 1 83 ? -15.517 11.322 22.980 1.00 51.94 83 ALA A N 1
ATOM 659 C CA . ALA A 1 83 ? -15.812 10.771 21.652 1.00 51.94 83 ALA A CA 1
ATOM 660 C C . ALA A 1 83 ? -15.301 9.328 21.484 1.00 51.94 83 ALA A C 1
ATOM 662 O O . ALA A 1 83 ? -15.666 8.662 20.516 1.00 51.94 83 ALA A O 1
ATOM 663 N N . LEU A 1 84 ? -14.483 8.856 22.432 1.00 52.53 84 LEU A N 1
ATOM 664 C CA . LEU A 1 84 ? -13.899 7.515 22.476 1.00 52.53 84 LEU A CA 1
ATOM 665 C C . LEU A 1 84 ? -14.634 6.573 23.448 1.00 52.53 84 LEU A C 1
ATOM 667 O O . LEU A 1 84 ? -14.327 5.383 23.502 1.00 52.53 84 LEU A O 1
ATOM 671 N N . VAL A 1 85 ? -15.645 7.064 24.179 1.00 47.12 85 VAL A N 1
ATOM 672 C CA . VAL A 1 85 ? -16.509 6.232 25.034 1.00 47.12 85 VAL A CA 1
ATOM 673 C C . VAL A 1 85 ? -17.479 5.463 24.130 1.00 47.12 85 VAL A C 1
ATOM 675 O O . VAL A 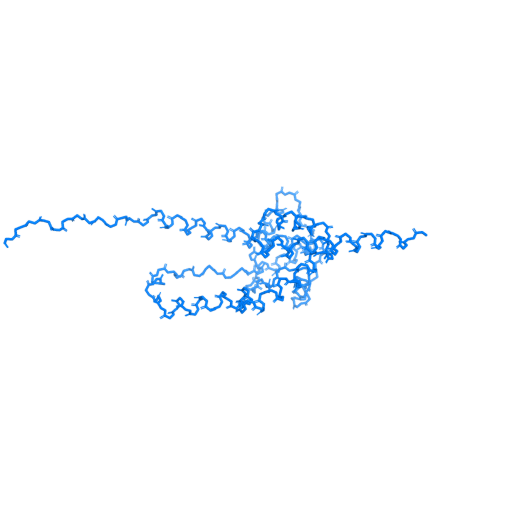1 85 ? -18.583 5.915 23.832 1.00 47.12 85 VAL A O 1
ATOM 678 N N . GLY A 1 86 ? -17.007 4.326 23.618 1.00 48.09 86 GLY A N 1
ATOM 679 C CA . GLY A 1 86 ? -17.743 3.434 22.717 1.00 48.09 86 GLY A CA 1
ATOM 680 C C . GLY A 1 86 ? -16.934 2.863 21.545 1.00 48.09 86 GLY A C 1
ATOM 681 O O . GLY A 1 86 ? -17.526 2.208 20.690 1.00 48.09 86 GLY A O 1
ATOM 682 N N . SER A 1 87 ? -15.616 3.096 21.468 1.00 47.06 87 SER A N 1
ATOM 683 C CA . SER A 1 87 ? -14.752 2.571 20.395 1.00 47.06 87 SER A CA 1
ATOM 684 C C . SER A 1 87 ? -13.770 1.492 20.871 1.00 47.06 87 SER A C 1
ATOM 686 O O . SER A 1 87 ? -12.598 1.530 20.501 1.00 47.06 87 SER A O 1
ATOM 688 N N . ASP A 1 88 ? -14.222 0.541 21.685 1.00 45.03 88 ASP A N 1
ATOM 689 C CA . ASP A 1 88 ? -13.335 -0.499 22.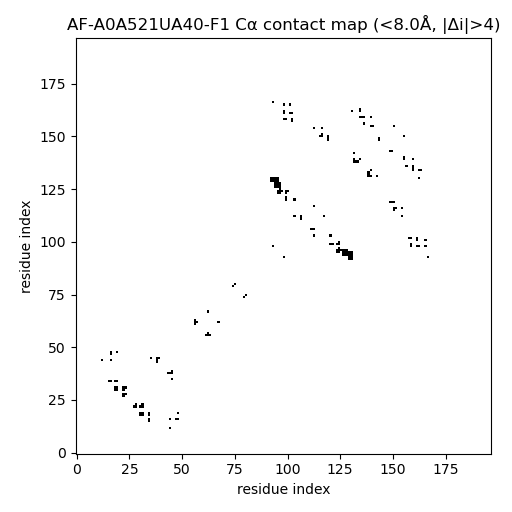236 1.00 45.03 88 ASP A CA 1
ATOM 690 C C . ASP A 1 88 ? -13.012 -1.655 21.275 1.00 45.03 88 ASP A C 1
ATOM 692 O O . ASP A 1 88 ? -12.309 -2.589 21.635 1.00 45.03 88 ASP A O 1
ATOM 696 N N . GLU A 1 89 ? -13.423 -1.572 20.012 1.00 47.44 89 GLU A N 1
ATOM 697 C CA . GLU A 1 89 ? -12.798 -2.368 18.956 1.00 47.44 89 GLU A CA 1
ATOM 698 C C . GLU A 1 89 ? -11.954 -1.446 18.085 1.00 47.44 89 GLU A C 1
ATOM 700 O O . GLU A 1 89 ? -12.354 -1.022 16.998 1.00 47.44 89 GLU A O 1
ATOM 705 N N . VAL A 1 90 ? -10.743 -1.142 18.562 1.00 52.75 90 VAL A N 1
ATOM 706 C CA . VAL A 1 90 ? -9.629 -0.969 17.626 1.00 52.75 90 VAL A CA 1
ATOM 707 C C . VAL A 1 90 ? -9.568 -2.289 16.864 1.00 52.75 90 VAL A C 1
ATOM 709 O O . VAL A 1 90 ? -9.341 -3.319 17.504 1.00 52.75 90 VAL A O 1
ATOM 712 N N . PRO A 1 91 ? -9.831 -2.322 15.547 1.00 57.91 91 PRO A N 1
ATOM 713 C CA . PRO A 1 91 ? -9.832 -3.592 14.850 1.00 57.91 91 PRO A CA 1
ATOM 714 C C . PRO A 1 91 ? -8.434 -4.202 15.031 1.00 57.91 91 PRO A C 1
ATOM 716 O O . PRO A 1 91 ? -7.423 -3.507 14.880 1.00 57.91 91 PRO A O 1
ATOM 719 N N . ALA A 1 92 ? -8.364 -5.473 15.432 1.00 65.38 92 ALA A N 1
ATOM 720 C CA . ALA A 1 92 ? -7.100 -6.138 15.757 1.00 65.38 92 ALA A CA 1
ATOM 721 C C . ALA A 1 92 ? -6.147 -6.054 14.554 1.00 65.38 92 ALA A C 1
ATOM 723 O O . ALA A 1 92 ? -6.615 -6.282 13.439 1.00 65.38 92 ALA A O 1
ATOM 724 N N . PRO A 1 93 ? -4.875 -5.646 14.695 1.00 74.19 93 PRO A N 1
ATOM 725 C CA . PRO A 1 93 ? -3.998 -5.451 13.541 1.00 74.19 93 PRO A CA 1
ATOM 726 C C . PRO A 1 93 ? 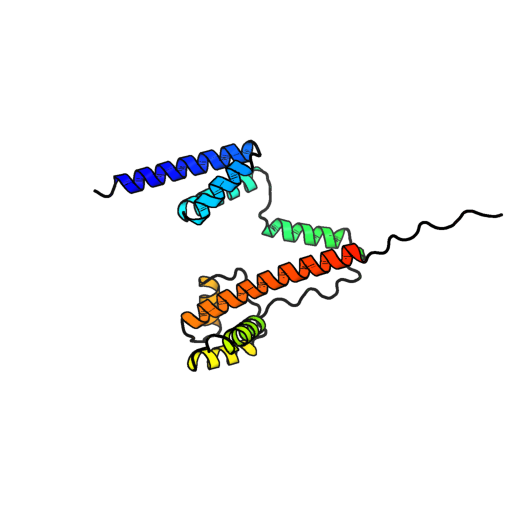-3.881 -6.735 12.705 1.00 74.19 93 PRO A C 1
ATOM 728 O O . PRO A 1 93 ? -3.930 -7.830 13.253 1.00 74.19 93 PRO A O 1
ATOM 731 N N . ILE A 1 94 ? -3.792 -6.596 11.375 1.00 81.88 94 ILE A N 1
ATOM 732 C CA . ILE A 1 94 ? -3.751 -7.753 10.466 1.00 81.88 94 ILE A CA 1
ATOM 733 C C . ILE A 1 94 ? -2.509 -8.586 10.780 1.00 81.88 94 ILE A C 1
ATOM 735 O O . ILE A 1 94 ? -1.389 -8.069 10.754 1.00 81.88 94 ILE A O 1
ATOM 739 N N . THR A 1 95 ? -2.714 -9.871 11.036 1.00 89.50 95 THR A N 1
ATOM 740 C CA . THR A 1 95 ? -1.638 -10.830 11.274 1.00 89.50 95 THR A CA 1
ATOM 741 C C . THR A 1 95 ? -1.250 -11.563 9.995 1.00 89.50 95 THR A C 1
ATOM 743 O O . THR A 1 95 ? -1.978 -11.603 8.999 1.00 89.50 95 THR A O 1
ATOM 746 N N . ILE A 1 96 ? -0.077 -12.183 10.023 1.00 88.94 96 ILE A N 1
ATOM 747 C CA . ILE A 1 96 ? 0.391 -13.097 8.979 1.00 88.94 96 ILE A CA 1
ATOM 748 C C . ILE A 1 96 ? -0.564 -14.292 8.840 1.00 88.94 96 ILE A C 1
ATOM 750 O O . ILE A 1 96 ? -0.840 -14.718 7.715 1.00 88.94 96 ILE A O 1
ATOM 754 N N . GLY A 1 97 ? -1.109 -14.789 9.956 1.00 87.88 97 GLY A N 1
ATOM 755 C CA . GLY A 1 97 ? -2.113 -15.850 9.975 1.00 87.88 97 GLY A CA 1
ATOM 756 C C . GLY A 1 97 ? -3.396 -15.468 9.240 1.00 87.88 97 GLY A C 1
ATOM 757 O O . GLY A 1 97 ? -3.898 -16.264 8.446 1.00 87.88 97 GLY A O 1
ATOM 758 N N . ASP A 1 98 ? -3.871 -14.229 9.399 1.00 86.12 98 ASP A N 1
ATOM 759 C CA . ASP A 1 98 ? -5.054 -13.733 8.680 1.00 86.12 98 ASP A CA 1
ATOM 760 C C . ASP A 1 98 ? -4.840 -13.744 7.160 1.00 86.12 98 ASP A C 1
ATOM 762 O O . ASP A 1 98 ? -5.729 -14.124 6.391 1.00 86.12 98 ASP A O 1
ATOM 766 N N . VAL A 1 99 ? -3.639 -13.368 6.712 1.00 87.81 99 VAL A N 1
ATOM 767 C CA . VAL A 1 99 ? -3.280 -13.392 5.288 1.00 87.81 99 VAL A CA 1
ATOM 768 C C . VAL A 1 99 ? -3.172 -14.825 4.768 1.00 87.81 99 VAL A C 1
ATOM 770 O O . VAL A 1 99 ? -3.695 -15.114 3.692 1.00 87.81 99 VAL A O 1
ATOM 773 N N . ALA A 1 100 ? -2.559 -15.737 5.525 1.00 90.00 100 ALA A N 1
ATOM 774 C CA . ALA A 1 100 ? -2.472 -17.154 5.163 1.00 90.00 100 ALA A CA 1
ATOM 775 C C . ALA A 1 100 ? -3.860 -17.822 5.089 1.00 90.00 100 ALA A C 1
ATOM 777 O O . ALA A 1 100 ? -4.132 -18.612 4.179 1.00 90.00 100 ALA A O 1
ATOM 778 N N . ALA A 1 101 ? -4.769 -17.467 6.003 1.00 88.75 101 ALA A N 1
ATOM 779 C CA . ALA A 1 101 ? -6.149 -17.949 6.012 1.00 88.75 101 ALA A CA 1
ATOM 780 C C . ALA A 1 101 ? -6.924 -17.429 4.798 1.00 88.75 101 ALA A C 1
ATOM 782 O O . ALA A 1 101 ? -7.613 -18.190 4.113 1.00 88.75 101 ALA A O 1
ATOM 783 N N . ARG A 1 102 ? -6.757 -16.140 4.480 1.00 85.69 102 ARG A N 1
ATOM 784 C CA . ARG A 1 102 ? -7.353 -15.524 3.293 1.00 85.69 102 ARG A CA 1
ATOM 785 C C . ARG A 1 102 ? -6.845 -16.171 2.005 1.00 85.69 102 ARG A C 1
ATOM 787 O O . ARG A 1 102 ? -7.653 -16.521 1.146 1.00 85.69 102 ARG A O 1
ATOM 794 N N . LEU A 1 103 ? -5.532 -16.364 1.894 1.00 86.56 103 LEU A N 1
ATOM 795 C CA . LEU A 1 103 ? -4.893 -16.998 0.743 1.00 86.56 103 LEU A CA 1
ATOM 796 C C . LEU A 1 103 ? -5.434 -18.417 0.516 1.00 86.56 103 LEU A C 1
ATOM 798 O O . LEU A 1 103 ? -5.782 -18.770 -0.614 1.00 86.56 103 LEU A O 1
ATOM 802 N N . GLN A 1 104 ? -5.558 -19.203 1.590 1.00 86.56 104 GLN A N 1
ATOM 803 C CA . GLN A 1 104 ? -6.117 -20.553 1.544 1.00 86.56 104 GLN A CA 1
ATOM 804 C C . GLN A 1 104 ? -7.578 -20.562 1.086 1.00 86.56 104 GLN A C 1
ATOM 806 O O . GLN A 1 104 ? -7.941 -21.386 0.249 1.00 86.56 104 GLN A O 1
ATOM 811 N N . ALA A 1 105 ? -8.407 -19.646 1.596 1.00 83.12 105 ALA A N 1
ATOM 812 C CA . ALA A 1 105 ? -9.812 -19.549 1.209 1.00 83.12 105 ALA A CA 1
ATOM 813 C C . ALA A 1 105 ? -9.986 -19.207 -0.282 1.00 83.12 105 ALA A C 1
ATOM 815 O O . ALA A 1 105 ? -10.827 -19.798 -0.956 1.00 83.12 105 ALA A O 1
ATOM 816 N N . GLU A 1 106 ? -9.172 -18.293 -0.819 1.00 78.00 106 GLU A N 1
ATOM 817 C CA . GLU A 1 106 ? -9.234 -17.894 -2.233 1.00 78.00 106 GLU A CA 1
ATOM 818 C C . GLU A 1 106 ? -8.769 -19.010 -3.182 1.00 78.00 106 GLU A C 1
ATOM 820 O O . GLU A 1 106 ? -9.346 -19.210 -4.252 1.00 78.00 106 GLU A O 1
ATOM 825 N N . HIS A 1 107 ? -7.748 -19.771 -2.787 1.00 75.06 107 HIS A N 1
ATOM 826 C CA . HIS A 1 107 ? -7.130 -20.787 -3.645 1.00 75.06 107 HIS A CA 1
ATOM 827 C C . HIS A 1 107 ? -7.732 -22.187 -3.480 1.00 75.06 107 HIS A C 1
ATOM 829 O O . HIS A 1 107 ? -7.460 -23.066 -4.297 1.00 75.06 107 HIS A O 1
ATOM 835 N N . ALA A 1 108 ? -8.619 -22.386 -2.502 1.00 68.00 108 ALA A N 1
ATOM 836 C CA . ALA A 1 108 ? -9.433 -23.596 -2.395 1.00 68.00 108 ALA A CA 1
ATOM 837 C C . ALA A 1 108 ? -10.426 -23.762 -3.564 1.00 68.00 108 ALA A C 1
ATOM 839 O O . ALA A 1 108 ? -10.857 -24.879 -3.835 1.00 68.00 108 ALA A O 1
ATOM 840 N N . ILE A 1 109 ? -10.789 -22.671 -4.254 1.00 61.38 109 ILE A N 1
ATOM 841 C CA . ILE A 1 109 ? -11.889 -22.650 -5.236 1.00 61.38 109 ILE A CA 1
ATOM 842 C C . ILE A 1 109 ? -11.388 -22.554 -6.693 1.00 61.38 109 ILE A C 1
ATOM 844 O O . ILE A 1 109 ? -12.112 -22.932 -7.609 1.00 61.38 109 ILE A O 1
ATOM 848 N N . GLY A 1 110 ? -10.158 -22.078 -6.935 1.00 59.94 110 GLY A N 1
ATOM 849 C CA . GLY A 1 110 ? -9.678 -21.761 -8.293 1.00 59.94 110 GLY A CA 1
ATOM 850 C C . GLY A 1 110 ? -8.396 -22.474 -8.722 1.00 59.94 110 GLY A C 1
ATOM 851 O O . GLY A 1 110 ? -8.386 -23.209 -9.706 1.00 59.94 110 GLY A O 1
ATOM 852 N N . GLN A 1 111 ? -7.292 -22.243 -8.010 1.00 67.81 111 GLN A N 1
ATOM 853 C CA . GLN A 1 111 ? -6.001 -22.873 -8.292 1.00 67.81 111 GLN A CA 1
ATOM 854 C C . GLN A 1 111 ? -5.350 -23.309 -6.982 1.00 67.81 111 GLN A C 1
ATOM 856 O O . GLN A 1 111 ? -4.938 -22.441 -6.215 1.00 67.81 111 GLN A O 1
ATOM 861 N N . PRO A 1 112 ? -5.206 -24.614 -6.712 1.00 76.00 112 PRO A N 1
ATOM 862 C CA . PRO A 1 112 ? -4.627 -25.061 -5.457 1.00 76.00 112 PRO A CA 1
ATOM 863 C C . PRO A 1 112 ? -3.166 -24.612 -5.326 1.00 76.00 112 PRO A C 1
ATOM 865 O O . PRO A 1 112 ? -2.417 -24.509 -6.306 1.00 76.00 112 PRO A O 1
ATOM 868 N N . LEU A 1 113 ? -2.758 -24.335 -4.087 1.00 83.12 113 LEU A N 1
ATOM 869 C CA . LEU A 1 113 ? -1.355 -24.119 -3.744 1.00 83.12 113 LEU A CA 1
ATOM 870 C C . LEU A 1 113 ? -0.552 -25.401 -4.003 1.00 83.12 113 LEU A C 1
ATOM 872 O O . LEU A 1 113 ? -1.077 -26.512 -3.896 1.00 83.12 113 LEU A O 1
ATOM 876 N N . LEU A 1 114 ? 0.733 -25.251 -4.333 1.00 86.88 114 LEU A N 1
ATOM 877 C CA . LEU A 1 114 ? 1.620 -26.402 -4.494 1.00 86.88 114 LEU A CA 1
ATOM 878 C C . LEU A 1 114 ? 1.754 -27.150 -3.153 1.00 86.88 114 LEU A C 1
ATOM 880 O O . LEU A 1 114 ? 1.716 -26.511 -2.100 1.00 86.88 114 LEU A O 1
ATOM 884 N N . PRO A 1 115 ? 1.972 -28.479 -3.150 1.00 84.88 115 PRO A N 1
ATOM 885 C CA . PRO A 1 115 ? 2.100 -29.252 -1.913 1.00 84.88 115 PRO A CA 1
ATOM 886 C C . PRO A 1 115 ? 3.161 -28.719 -0.937 1.00 84.88 115 PRO A C 1
ATOM 888 O O . PRO A 1 115 ? 2.921 -28.702 0.267 1.00 84.88 115 PRO A O 1
ATOM 891 N N . ALA A 1 116 ? 4.298 -28.231 -1.443 1.00 85.25 116 ALA A N 1
ATOM 892 C CA . ALA A 1 116 ? 5.341 -27.608 -0.622 1.00 85.25 116 ALA A CA 1
ATOM 893 C C . ALA A 1 116 ? 4.878 -26.274 -0.002 1.00 85.25 116 ALA A C 1
ATOM 895 O O . ALA A 1 116 ? 5.090 -26.026 1.183 1.00 85.25 116 ALA A O 1
ATOM 896 N N . ASP A 1 117 ? 4.160 -25.455 -0.773 1.00 89.06 117 ASP A N 1
ATOM 897 C CA . ASP A 1 117 ? 3.625 -24.168 -0.318 1.00 89.06 117 ASP A CA 1
ATOM 898 C C . ASP A 1 117 ? 2.478 -24.343 0.689 1.00 89.06 117 ASP A C 1
ATOM 900 O O . ASP A 1 117 ? 2.283 -23.510 1.567 1.00 89.06 117 ASP A O 1
ATOM 904 N N . LEU A 1 118 ? 1.734 -25.452 0.618 1.00 87.06 118 LEU A N 1
ATOM 905 C CA . LEU A 1 118 ? 0.708 -25.802 1.604 1.00 87.06 118 LEU A CA 1
ATOM 906 C C . LEU A 1 118 ? 1.286 -26.064 2.999 1.00 87.06 118 LEU A C 1
ATOM 908 O O . LEU A 1 118 ? 0.612 -25.791 3.995 1.00 87.06 118 LEU A O 1
ATOM 912 N N . VAL A 1 119 ? 2.501 -26.613 3.080 1.00 89.06 119 VAL A N 1
ATOM 913 C CA . VAL A 1 119 ? 3.201 -26.812 4.358 1.00 89.06 119 VAL A CA 1
ATOM 914 C C . VAL A 1 119 ? 3.576 -25.456 4.943 1.00 89.06 119 VAL A C 1
ATOM 916 O O . VAL A 1 119 ? 3.269 -25.187 6.100 1.00 89.06 119 VAL A O 1
ATOM 919 N N . VAL A 1 120 ? 4.136 -24.572 4.114 1.00 89.88 120 VAL A N 1
ATOM 920 C CA . VAL A 1 120 ? 4.442 -23.191 4.501 1.00 89.88 120 VAL A CA 1
ATOM 921 C C . VAL A 1 120 ? 3.190 -22.451 4.961 1.00 89.88 120 VAL A C 1
ATOM 923 O O . VAL A 1 120 ? 3.191 -21.869 6.043 1.00 89.88 120 VAL A O 1
ATOM 926 N N . ASN A 1 121 ? 2.105 -22.511 4.187 1.00 90.25 121 ASN A N 1
ATOM 927 C CA . ASN A 1 121 ? 0.858 -21.838 4.532 1.00 90.25 121 ASN A CA 1
ATOM 928 C C . ASN A 1 121 ? 0.328 -22.315 5.886 1.00 90.25 121 ASN A C 1
ATOM 930 O O . ASN A 1 121 ? -0.069 -21.492 6.701 1.00 90.25 121 ASN A O 1
ATOM 934 N N . ARG A 1 122 ? 0.390 -23.625 6.169 1.00 89.12 122 ARG A N 1
ATOM 935 C CA . ARG A 1 122 ? 0.010 -24.173 7.481 1.00 89.12 122 ARG A CA 1
ATOM 936 C C . ARG A 1 122 ? 0.856 -23.624 8.624 1.00 89.12 122 ARG A C 1
ATOM 938 O O . ARG A 1 122 ? 0.297 -23.315 9.671 1.00 89.12 122 ARG A O 1
ATOM 945 N N . THR A 1 123 ? 2.161 -23.472 8.425 1.00 87.69 123 THR A N 1
ATOM 946 C CA . THR A 1 123 ? 3.039 -22.837 9.416 1.00 87.69 123 THR A CA 1
ATOM 947 C C . THR A 1 123 ? 2.641 -21.380 9.652 1.00 87.69 123 THR A C 1
ATOM 949 O O . THR A 1 123 ? 2.565 -20.940 10.796 1.00 87.69 123 THR A O 1
ATOM 952 N N . LEU A 1 124 ? 2.331 -20.634 8.586 1.00 88.94 124 LEU A N 1
ATOM 953 C CA . LEU A 1 124 ? 1.948 -19.225 8.692 1.00 88.94 124 LEU A CA 1
ATOM 954 C C . LEU A 1 124 ? 0.555 -19.010 9.302 1.00 88.94 124 LEU A C 1
ATOM 956 O O . LEU A 1 124 ? 0.362 -17.993 9.959 1.00 88.94 124 LEU A O 1
ATOM 960 N N . LEU A 1 125 ? -0.390 -19.949 9.155 1.00 90.25 125 LEU A N 1
ATOM 961 C CA . LEU A 1 125 ? -1.737 -19.859 9.751 1.00 90.25 125 LEU A CA 1
ATOM 962 C C . LEU A 1 125 ? -1.716 -19.698 11.273 1.00 90.25 125 LEU A C 1
ATOM 964 O O . LEU A 1 125 ? -2.587 -19.041 11.831 1.00 90.25 125 LEU A O 1
ATOM 968 N N . ALA A 1 126 ? -0.739 -20.310 11.942 1.00 86.44 126 ALA A N 1
ATOM 969 C CA . ALA A 1 126 ? -0.592 -20.214 13.390 1.00 86.44 126 ALA A CA 1
ATOM 970 C C . ALA A 1 126 ? 0.118 -18.922 13.837 1.00 86.44 126 ALA A C 1
ATOM 972 O O . ALA A 1 126 ? 0.256 -18.680 15.036 1.00 86.44 126 ALA A O 1
ATOM 973 N N . SER A 1 127 ? 0.595 -18.100 12.896 1.00 84.44 127 SER A N 1
ATOM 974 C CA . SER A 1 127 ? 1.362 -16.901 13.209 1.00 84.44 127 SER A CA 1
ATOM 975 C C . SER A 1 127 ? 0.458 -15.750 13.643 1.00 84.44 127 SER A C 1
ATOM 977 O O . SER A 1 127 ? -0.339 -15.236 12.859 1.00 84.44 127 SER A O 1
ATOM 979 N N . MET A 1 128 ? 0.655 -15.302 14.883 1.00 84.38 128 MET A N 1
ATOM 980 C CA . MET A 1 128 ? 0.046 -14.086 15.443 1.00 84.38 128 MET A CA 1
ATOM 981 C C . MET A 1 128 ? 0.892 -12.837 15.189 1.00 84.38 128 MET A C 1
ATOM 983 O O . MET A 1 128 ? 0.583 -11.750 15.675 1.00 84.38 128 MET A O 1
ATOM 987 N N . GLU A 1 129 ? 1.998 -12.987 14.465 1.00 84.50 129 GLU A N 1
ATOM 988 C CA . GLU A 1 129 ? 2.853 -11.862 14.158 1.00 84.50 129 GLU A CA 1
ATOM 989 C C . GLU A 1 129 ? 2.164 -10.901 13.182 1.00 84.50 129 GLU A C 1
ATOM 991 O O . GLU A 1 129 ? 1.429 -11.307 12.279 1.00 84.50 129 GLU A O 1
ATOM 996 N N . LEU A 1 130 ? 2.410 -9.608 13.382 1.00 86.19 130 LEU A N 1
ATOM 997 C CA . LEU A 1 130 ? 1.810 -8.551 12.587 1.00 86.19 130 LEU A CA 1
ATOM 998 C C . LEU A 1 130 ? 2.357 -8.547 11.162 1.00 86.19 130 LEU A C 1
ATOM 1000 O O . LEU A 1 130 ? 3.550 -8.736 10.916 1.00 86.19 130 LEU A O 1
ATOM 1004 N N . LEU A 1 131 ? 1.467 -8.272 10.216 1.00 83.25 131 LEU A N 1
ATOM 1005 C CA . LEU A 1 131 ? 1.837 -8.073 8.829 1.00 83.25 131 LEU A CA 1
ATOM 1006 C C . LEU A 1 131 ? 2.716 -6.809 8.697 1.00 83.25 131 LEU A C 1
ATOM 1008 O O . LEU A 1 131 ? 2.334 -5.744 9.195 1.00 83.25 131 LEU A O 1
ATOM 1012 N N . PRO A 1 132 ? 3.879 -6.879 8.021 1.00 76.81 132 PRO A N 1
ATOM 1013 C CA . PRO A 1 132 ? 4.729 -5.715 7.829 1.00 76.81 132 PRO A CA 1
ATOM 1014 C C . PRO A 1 132 ? 4.012 -4.633 7.019 1.00 76.81 132 PRO A C 1
ATOM 1016 O O . PRO A 1 132 ? 3.352 -4.907 6.017 1.00 76.81 132 PRO A O 1
ATOM 1019 N N . THR A 1 133 ? 4.187 -3.385 7.447 1.00 73.12 133 THR A N 1
ATOM 1020 C CA . THR A 1 133 ? 3.671 -2.200 6.757 1.00 73.12 133 THR A CA 1
ATOM 1021 C C . THR A 1 133 ? 4.866 -1.333 6.347 1.00 73.12 133 THR A C 1
ATOM 1023 O O . THR A 1 133 ? 5.650 -0.979 7.227 1.00 73.12 133 THR A O 1
ATOM 1026 N N . PRO A 1 134 ? 5.052 -0.992 5.057 1.00 77.75 134 PRO A N 1
ATOM 1027 C CA . PRO A 1 134 ? 4.198 -1.302 3.905 1.00 77.75 134 PRO A CA 1
ATOM 1028 C C . PRO A 1 134 ? 4.346 -2.747 3.382 1.00 77.75 134 PRO A C 1
ATOM 1030 O O . PRO A 1 134 ? 5.394 -3.381 3.520 1.00 77.75 134 PRO A O 1
ATOM 1033 N N . VAL A 1 135 ? 3.298 -3.253 2.723 1.00 77.81 135 VAL A N 1
ATOM 1034 C CA . VAL A 1 135 ? 3.278 -4.581 2.079 1.00 77.81 135 VAL A CA 1
ATOM 1035 C C . VAL A 1 135 ? 3.915 -4.483 0.686 1.00 77.81 135 VAL A C 1
ATOM 1037 O O . VAL A 1 135 ? 3.244 -4.174 -0.299 1.00 77.81 135 VAL A O 1
ATOM 1040 N N . THR A 1 136 ? 5.220 -4.740 0.588 1.00 77.62 136 THR A N 1
ATOM 1041 C CA . THR A 1 136 ? 6.002 -4.719 -0.661 1.00 77.62 136 THR A CA 1
ATOM 1042 C C . THR A 1 136 ? 6.723 -6.050 -0.859 1.00 77.62 136 THR A C 1
ATOM 1044 O O . THR A 1 136 ? 6.879 -6.834 0.074 1.00 77.62 136 THR A O 1
ATOM 1047 N N . SER A 1 137 ? 7.202 -6.333 -2.072 1.00 74.88 137 SER A N 1
ATOM 1048 C CA . SER A 1 137 ? 7.952 -7.572 -2.331 1.00 74.88 137 SER A CA 1
ATOM 1049 C C . SER A 1 137 ? 9.210 -7.678 -1.460 1.00 74.88 137 SER A C 1
ATOM 1051 O O . SER A 1 137 ? 9.518 -8.755 -0.957 1.00 74.88 137 SER A O 1
ATOM 1053 N N . ALA A 1 138 ? 9.892 -6.557 -1.208 1.00 74.38 138 ALA A N 1
ATOM 1054 C CA . ALA A 1 138 ? 11.060 -6.514 -0.330 1.00 74.38 138 ALA A CA 1
ATOM 1055 C C . ALA A 1 138 ? 10.703 -6.846 1.130 1.00 74.38 138 ALA A C 1
ATOM 1057 O O . ALA A 1 138 ? 11.411 -7.626 1.770 1.00 74.38 138 ALA A O 1
ATOM 1058 N N . THR A 1 139 ? 9.590 -6.315 1.654 1.00 79.00 139 THR A N 1
ATOM 1059 C CA . THR A 1 139 ? 9.176 -6.589 3.040 1.00 79.00 139 THR A CA 1
ATOM 1060 C C . THR A 1 139 ? 8.670 -8.018 3.220 1.00 79.00 139 THR A C 1
ATOM 1062 O O . THR A 1 139 ? 8.951 -8.630 4.248 1.00 79.00 139 THR A O 1
ATOM 1065 N N . ILE A 1 140 ? 8.022 -8.602 2.207 1.00 79.00 140 ILE A N 1
ATOM 1066 C CA . ILE A 1 140 ? 7.610 -10.015 2.217 1.00 79.00 140 ILE A CA 1
ATOM 1067 C C . ILE A 1 140 ? 8.813 -10.968 2.120 1.00 79.00 140 ILE A C 1
ATOM 1069 O O . ILE A 1 140 ? 8.847 -11.976 2.820 1.00 79.00 140 ILE A O 1
ATOM 1073 N N . LEU A 1 141 ? 9.836 -10.648 1.322 1.00 78.62 141 LEU A N 1
ATOM 1074 C CA . LEU A 1 141 ? 11.066 -11.451 1.263 1.00 78.62 141 LEU A CA 1
ATOM 1075 C C . LEU A 1 141 ? 11.871 -11.374 2.567 1.00 78.62 141 LEU A C 1
ATOM 1077 O O . LEU A 1 141 ? 12.380 -12.389 3.050 1.00 78.62 141 LEU A O 1
ATOM 1081 N N . SER A 1 142 ? 11.948 -10.188 3.175 1.00 81.06 142 SER A N 1
ATOM 1082 C CA . SER A 1 142 ? 12.538 -10.020 4.506 1.00 81.06 142 SER A CA 1
ATOM 1083 C C . SER A 1 142 ? 11.773 -10.836 5.555 1.00 81.06 142 SER A C 1
ATOM 1085 O O . SER A 1 142 ? 12.386 -11.530 6.366 1.00 81.06 142 SER A O 1
ATOM 1087 N N . LEU A 1 143 ? 10.437 -10.838 5.482 1.00 81.88 143 LEU A N 1
ATOM 1088 C CA . LEU A 1 143 ? 9.580 -11.644 6.347 1.00 81.88 143 LEU A CA 1
ATOM 1089 C C . LEU A 1 143 ? 9.841 -13.148 6.181 1.00 81.88 143 LEU A C 1
ATOM 1091 O O . LEU A 1 143 ? 10.043 -13.842 7.174 1.00 81.88 143 LEU A O 1
ATOM 1095 N N . ALA A 1 144 ? 9.890 -13.640 4.942 1.00 83.94 144 ALA A N 1
ATOM 1096 C CA . ALA A 1 144 ? 10.192 -15.038 4.633 1.00 83.94 144 ALA A CA 1
ATOM 1097 C C . ALA A 1 144 ? 11.540 -15.478 5.226 1.00 83.94 144 ALA A C 1
ATOM 1099 O O . ALA A 1 144 ? 11.646 -16.536 5.847 1.00 83.94 144 ALA A O 1
ATOM 1100 N N . THR A 1 145 ? 12.552 -14.616 5.088 1.00 85.19 145 THR A N 1
ATOM 1101 C CA . THR A 1 145 ? 13.903 -14.846 5.612 1.00 85.19 145 THR A CA 1
ATOM 1102 C C . THR A 1 145 ? 13.907 -14.889 7.139 1.00 85.19 145 THR A C 1
ATOM 1104 O O . THR A 1 145 ? 14.499 -15.785 7.737 1.00 85.19 145 THR A O 1
ATOM 1107 N N . ARG A 1 146 ? 13.205 -13.953 7.784 1.00 84.00 146 ARG A N 1
ATOM 1108 C CA . ARG A 1 146 ? 13.125 -13.847 9.245 1.00 84.00 146 ARG A CA 1
ATOM 1109 C C . ARG A 1 146 ? 12.360 -15.002 9.885 1.00 84.00 146 ARG A C 1
ATOM 1111 O O . ARG A 1 146 ? 12.756 -15.470 10.945 1.00 84.00 146 ARG A O 1
ATOM 1118 N N . LEU A 1 147 ? 11.297 -15.472 9.237 1.00 83.50 147 LEU A N 1
ATOM 1119 C CA . LEU A 1 147 ? 10.541 -16.648 9.672 1.00 83.50 147 LEU A CA 1
ATOM 1120 C C . LEU A 1 147 ? 11.236 -17.970 9.307 1.00 83.50 147 LEU A C 1
ATOM 1122 O O . LEU A 1 147 ? 10.754 -19.031 9.693 1.00 83.50 147 LEU A O 1
ATOM 1126 N N . GLN A 1 148 ? 12.351 -17.911 8.568 1.00 85.94 148 GLN A N 1
ATOM 1127 C CA . GLN A 1 148 ? 13.103 -19.067 8.074 1.00 85.94 148 GLN A CA 1
ATOM 1128 C C . GLN A 1 148 ? 12.235 -20.055 7.280 1.00 85.94 148 GLN A C 1
ATOM 1130 O O . GLN A 1 148 ? 12.432 -21.269 7.341 1.00 85.94 148 GLN A O 1
ATOM 1135 N N . VAL A 1 149 ? 11.269 -19.538 6.514 1.00 87.19 149 VAL A N 1
ATOM 1136 C CA . VAL A 1 149 ? 10.346 -20.370 5.738 1.00 87.19 149 VAL A CA 1
ATOM 1137 C C . VAL A 1 149 ? 10.667 -20.282 4.254 1.00 87.19 149 VAL A C 1
ATOM 1139 O O . VAL A 1 149 ? 10.703 -19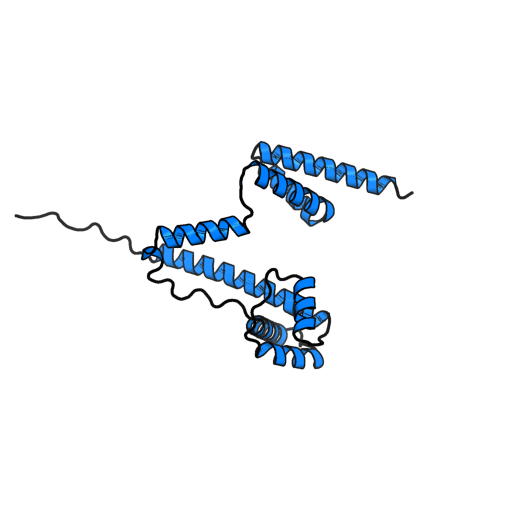.199 3.671 1.00 87.19 149 VAL A O 1
ATOM 1142 N N . MET A 1 150 ? 10.859 -21.439 3.623 1.00 86.12 150 MET A N 1
ATOM 1143 C CA . MET A 1 150 ? 11.123 -21.535 2.190 1.00 86.12 150 MET A CA 1
ATOM 1144 C C . MET A 1 150 ? 9.854 -21.932 1.439 1.00 86.12 150 MET A C 1
ATOM 1146 O O . MET A 1 150 ? 9.418 -23.078 1.506 1.00 86.12 150 MET A O 1
ATOM 1150 N N . ALA A 1 151 ? 9.280 -20.976 0.712 1.00 88.88 151 ALA A N 1
ATOM 1151 C CA . ALA A 1 151 ? 8.152 -21.184 -0.195 1.00 88.88 151 ALA A CA 1
ATOM 1152 C C . ALA A 1 151 ? 8.534 -20.796 -1.623 1.00 88.88 151 ALA A C 1
ATOM 1154 O O . ALA A 1 151 ? 9.540 -20.114 -1.847 1.00 88.88 151 ALA A O 1
ATOM 1155 N N . SER A 1 152 ? 7.710 -21.184 -2.592 1.00 88.56 152 SER A N 1
ATOM 1156 C CA . SER A 1 152 ? 7.903 -20.771 -3.978 1.00 88.56 152 SER A CA 1
ATOM 1157 C C . SER A 1 152 ? 7.757 -19.250 -4.146 1.00 88.56 152 SER A C 1
ATOM 1159 O O . SER A 1 152 ? 7.008 -18.584 -3.430 1.00 88.56 152 SER A O 1
ATOM 1161 N N . ALA A 1 153 ? 8.430 -18.678 -5.151 1.00 83.50 153 ALA A N 1
ATOM 1162 C CA . ALA A 1 153 ? 8.244 -17.266 -5.505 1.00 83.50 153 ALA A CA 1
ATOM 1163 C C . ALA A 1 153 ? 6.773 -16.952 -5.842 1.00 83.50 153 ALA A C 1
ATOM 1165 O O . ALA A 1 153 ? 6.255 -15.895 -5.487 1.00 83.50 153 ALA A O 1
ATOM 1166 N N . ARG A 1 154 ? 6.078 -17.915 -6.467 1.00 85.75 154 ARG A N 1
ATOM 1167 C CA . ARG A 1 154 ? 4.644 -17.827 -6.758 1.00 85.75 154 ARG A CA 1
ATOM 1168 C C . ARG A 1 154 ? 3.823 -17.684 -5.478 1.00 85.75 154 ARG A C 1
ATOM 1170 O O . ARG A 1 154 ? 2.922 -16.855 -5.439 1.00 85.75 154 ARG A O 1
ATOM 1177 N N . TYR A 1 155 ? 4.129 -18.460 -4.440 1.00 89.50 155 TYR A N 1
ATOM 1178 C CA . TYR A 1 155 ? 3.439 -18.368 -3.157 1.00 89.50 155 TYR A CA 1
ATOM 1179 C C . TYR A 1 155 ? 3.570 -16.981 -2.533 1.00 89.50 155 TYR A C 1
ATOM 1181 O O . TYR A 1 155 ? 2.562 -16.398 -2.144 1.00 89.50 155 TYR A O 1
ATOM 1189 N N . TRP A 1 156 ? 4.781 -16.424 -2.485 1.00 86.88 156 TRP A N 1
ATOM 1190 C CA . TRP A 1 156 ? 5.001 -15.107 -1.885 1.00 86.88 156 TRP A CA 1
ATOM 1191 C C . TRP A 1 156 ? 4.291 -13.982 -2.636 1.00 86.88 156 TRP A C 1
ATOM 1193 O O . TRP A 1 156 ? 3.787 -13.052 -2.007 1.00 86.88 156 TRP A O 1
ATOM 1203 N N . GLU A 1 157 ? 4.170 -14.094 -3.958 1.00 83.38 157 GLU A N 1
ATOM 1204 C CA . GLU A 1 157 ? 3.389 -13.143 -4.746 1.00 83.38 157 GLU A CA 1
ATOM 1205 C C . GLU A 1 157 ? 1.885 -13.249 -4.450 1.00 83.38 157 GLU A C 1
ATOM 1207 O O . GLU A 1 157 ? 1.207 -12.237 -4.257 1.00 83.38 157 GLU A O 1
ATOM 1212 N N . LEU A 1 158 ? 1.357 -14.471 -4.332 1.00 84.62 158 LEU A N 1
ATOM 1213 C CA . LEU A 1 158 ? -0.039 -14.686 -3.947 1.00 84.62 158 LEU A CA 1
ATOM 1214 C C . LEU A 1 158 ? -0.316 -14.212 -2.513 1.00 84.62 158 LEU A C 1
ATOM 1216 O O . LEU A 1 158 ? -1.339 -13.578 -2.260 1.00 84.62 158 LEU A O 1
ATOM 1220 N N . PHE A 1 159 ? 0.614 -14.455 -1.592 1.00 86.62 159 PHE A N 1
ATOM 1221 C CA . PHE A 1 159 ? 0.551 -13.984 -0.212 1.00 86.62 159 PHE A CA 1
ATOM 1222 C C . PHE A 1 159 ? 0.510 -12.451 -0.150 1.00 86.62 159 PHE A C 1
ATOM 1224 O O . PHE A 1 159 ? -0.355 -11.874 0.507 1.00 86.62 159 PHE A O 1
ATOM 1231 N N . ARG A 1 160 ? 1.387 -11.774 -0.903 1.00 84.00 160 ARG A N 1
ATOM 1232 C CA . ARG A 1 160 ? 1.402 -10.308 -1.028 1.00 84.00 160 ARG A CA 1
ATOM 1233 C C . ARG A 1 160 ? 0.073 -9.777 -1.567 1.00 84.00 160 ARG A C 1
ATOM 1235 O O . ARG A 1 160 ? -0.471 -8.812 -1.033 1.00 84.00 160 ARG A O 1
ATOM 1242 N N . ARG A 1 161 ? -0.480 -10.415 -2.600 1.00 80.25 161 ARG A N 1
ATOM 1243 C CA . ARG A 1 161 ? -1.782 -10.039 -3.166 1.00 80.25 161 ARG A CA 1
ATOM 1244 C C . ARG A 1 161 ? -2.917 -10.197 -2.148 1.00 80.25 161 ARG A C 1
ATOM 1246 O O . ARG A 1 161 ? -3.733 -9.286 -2.022 1.00 80.25 161 ARG A O 1
ATOM 1253 N N . ALA A 1 162 ? -2.950 -11.304 -1.407 1.00 82.62 162 ALA A N 1
ATOM 1254 C CA . ALA A 1 162 ? -3.941 -11.539 -0.356 1.00 82.62 162 ALA A CA 1
ATOM 1255 C C . ALA A 1 162 ? -3.831 -10.499 0.773 1.00 82.62 162 ALA A C 1
ATOM 1257 O O . ALA A 1 162 ? -4.845 -9.961 1.213 1.00 82.62 162 ALA A O 1
ATOM 1258 N N . ALA A 1 163 ? -2.607 -10.149 1.178 1.00 81.88 163 ALA A N 1
ATOM 1259 C CA . ALA A 1 163 ? -2.330 -9.104 2.161 1.00 81.88 163 ALA A CA 1
ATOM 1260 C C . ALA A 1 163 ? -2.877 -7.732 1.731 1.00 81.88 163 ALA A C 1
ATOM 1262 O O . ALA A 1 163 ? -3.560 -7.061 2.507 1.00 81.88 163 ALA A O 1
ATOM 1263 N N . LEU A 1 164 ? -2.636 -7.337 0.477 1.00 78.19 164 LEU A N 1
ATOM 1264 C CA . LEU A 1 164 ? -3.156 -6.085 -0.079 1.00 78.19 164 LEU A CA 1
ATOM 1265 C C . LEU A 1 164 ? -4.686 -6.079 -0.144 1.00 78.19 164 LEU A C 1
ATOM 1267 O O . LEU A 1 164 ? -5.323 -5.110 0.265 1.00 78.19 164 LEU A O 1
ATOM 1271 N N . MET A 1 165 ? -5.291 -7.172 -0.611 1.00 77.69 165 MET A N 1
ATOM 1272 C CA . MET A 1 165 ? -6.749 -7.300 -0.674 1.00 77.69 165 MET A CA 1
ATOM 1273 C C . MET A 1 165 ? -7.392 -7.225 0.712 1.00 77.69 165 MET A C 1
ATOM 1275 O O . MET A 1 165 ? -8.433 -6.587 0.868 1.00 77.69 165 MET A O 1
ATOM 1279 N N . LEU A 1 166 ? -6.767 -7.836 1.720 1.00 79.38 166 LEU A N 1
ATOM 1280 C CA . LEU A 1 166 ? -7.248 -7.811 3.097 1.00 79.38 166 LEU A CA 1
ATOM 1281 C C . LEU A 1 166 ? -7.162 -6.400 3.700 1.00 79.38 166 LEU A C 1
ATOM 1283 O O . LEU A 1 166 ? -8.123 -5.943 4.321 1.00 79.38 166 LEU A O 1
ATOM 1287 N N . ALA A 1 167 ? -6.066 -5.678 3.447 1.00 74.88 167 ALA A N 1
ATOM 1288 C CA . ALA A 1 167 ? -5.916 -4.279 3.848 1.00 74.88 167 ALA A CA 1
ATOM 1289 C C . ALA A 1 167 ? -6.994 -3.378 3.211 1.00 74.88 167 ALA A C 1
ATOM 1291 O O . ALA A 1 167 ? -7.651 -2.604 3.911 1.00 74.88 167 ALA A O 1
ATOM 1292 N N . ILE A 1 168 ? -7.253 -3.537 1.907 1.00 74.06 168 ILE A N 1
ATOM 1293 C CA . ILE A 1 168 ? -8.287 -2.778 1.181 1.00 74.06 168 ILE A CA 1
ATOM 1294 C C . ILE A 1 168 ? -9.694 -3.115 1.694 1.00 74.06 168 ILE A C 1
ATOM 1296 O O . ILE A 1 168 ? -10.515 -2.217 1.906 1.00 74.06 168 ILE A O 1
ATOM 1300 N N . ALA A 1 169 ? -10.001 -4.401 1.887 1.00 70.50 169 ALA A N 1
ATOM 1301 C CA . ALA A 1 169 ? -11.308 -4.847 2.369 1.00 70.50 169 ALA A CA 1
ATOM 1302 C C . ALA A 1 169 ? -11.621 -4.269 3.753 1.00 70.50 169 ALA A C 1
ATOM 1304 O O . ALA A 1 169 ? -12.742 -3.822 4.004 1.00 70.50 169 ALA A O 1
ATOM 1305 N N . ARG A 1 170 ? -10.612 -4.211 4.622 1.00 72.50 170 ARG A N 1
ATOM 1306 C CA . ARG A 1 170 ? -10.732 -3.644 5.961 1.00 72.50 170 ARG A CA 1
ATOM 1307 C C . ARG A 1 170 ? -10.992 -2.143 5.943 1.00 72.50 170 ARG A C 1
ATOM 1309 O O . ARG A 1 170 ? -11.943 -1.695 6.576 1.00 72.50 170 ARG A O 1
ATOM 1316 N N . GLN A 1 171 ? -10.238 -1.391 5.145 1.00 66.00 171 GLN A N 1
ATOM 1317 C CA . GLN A 1 171 ? -10.452 0.048 4.987 1.00 66.00 171 GLN A CA 1
ATOM 1318 C C . GLN A 1 171 ? -11.873 0.356 4.479 1.00 66.00 171 GLN A C 1
ATOM 1320 O O . GLN A 1 171 ? -12.531 1.279 4.956 1.00 66.00 171 GLN A O 1
ATOM 1325 N N . ARG A 1 172 ? -12.403 -0.454 3.551 1.00 64.06 172 ARG A N 1
ATOM 1326 C CA . ARG A 1 172 ? -13.787 -0.314 3.058 1.00 64.06 172 ARG A CA 1
ATOM 1327 C C . ARG A 1 172 ? -14.833 -0.683 4.112 1.00 64.06 172 ARG A C 1
ATOM 1329 O O . ARG A 1 172 ? -15.845 0.010 4.214 1.00 64.06 172 ARG A O 1
ATOM 1336 N N . GLY A 1 173 ? -14.599 -1.739 4.891 1.00 60.50 173 GLY A N 1
ATOM 1337 C CA . GLY A 1 173 ? -15.465 -2.131 6.006 1.00 60.50 173 GLY A CA 1
ATOM 1338 C C . GLY A 1 173 ? -15.558 -1.040 7.075 1.00 60.50 173 GLY A C 1
ATOM 1339 O O . GLY A 1 173 ? -16.655 -0.710 7.524 1.00 60.50 173 GLY A O 1
ATOM 1340 N N . GLU A 1 174 ? -14.433 -0.406 7.406 1.00 58.12 174 GLU A N 1
ATOM 1341 C CA . GLU A 1 174 ? -14.372 0.731 8.332 1.00 58.12 174 GLU A CA 1
ATOM 1342 C C . GLU A 1 174 ? -15.180 1.934 7.818 1.00 58.12 174 GLU A C 1
ATOM 1344 O O . GLU A 1 174 ? -15.975 2.507 8.567 1.00 58.12 174 GLU A O 1
ATOM 1349 N N . VAL A 1 175 ? -15.067 2.267 6.526 1.00 56.72 175 VAL A N 1
ATOM 1350 C CA . VAL A 1 175 ? -15.851 3.346 5.895 1.00 56.72 175 VAL A CA 1
ATOM 1351 C C . VAL A 1 175 ? -17.354 3.040 5.917 1.00 56.72 175 VAL A C 1
ATOM 1353 O O . VAL A 1 175 ? -18.160 3.921 6.223 1.00 56.72 175 VAL A O 1
ATOM 1356 N N . GLN A 1 176 ? -17.756 1.796 5.645 1.00 55.12 176 GLN A N 1
ATOM 1357 C CA . GLN A 1 176 ? -19.167 1.395 5.665 1.00 55.12 176 GLN A CA 1
ATOM 1358 C C . GLN A 1 176 ? -19.756 1.388 7.082 1.00 55.12 176 GLN A C 1
ATOM 1360 O O . GLN A 1 176 ? -20.867 1.883 7.282 1.00 55.12 176 GLN A O 1
ATOM 1365 N N . LEU A 1 177 ? -19.012 0.898 8.079 1.00 57.22 177 LEU A N 1
ATOM 1366 C CA . LEU A 1 177 ? -19.403 0.941 9.493 1.00 57.22 177 LEU A CA 1
ATOM 1367 C C . LEU A 1 177 ? -19.512 2.384 10.005 1.00 57.22 177 LEU A C 1
ATOM 1369 O O . LEU A 1 177 ? -20.480 2.722 10.691 1.00 57.22 177 LEU A O 1
ATOM 1373 N N . ALA A 1 178 ? -18.572 3.260 9.638 1.00 53.16 178 ALA A N 1
ATOM 1374 C CA . ALA A 1 178 ? -18.630 4.683 9.967 1.00 53.16 178 ALA A CA 1
ATOM 1375 C C . ALA A 1 178 ? -19.855 5.370 9.331 1.00 53.16 178 ALA A C 1
ATOM 1377 O O . ALA A 1 178 ? -20.584 6.097 10.012 1.00 53.16 178 ALA A O 1
ATOM 1378 N N . ALA A 1 179 ? -20.143 5.082 8.058 1.00 53.47 179 ALA A N 1
ATOM 1379 C CA . ALA A 1 179 ? -21.307 5.614 7.351 1.00 53.47 179 ALA A CA 1
ATOM 1380 C C . ALA A 1 179 ? -22.642 5.101 7.926 1.00 53.47 179 ALA A C 1
ATOM 1382 O O . ALA A 1 179 ? -23.591 5.875 8.076 1.00 53.47 179 ALA A O 1
ATOM 1383 N N . ALA A 1 180 ? -22.726 3.819 8.294 1.00 52.41 180 ALA A N 1
ATOM 1384 C CA . ALA A 1 180 ? -23.905 3.243 8.937 1.00 52.41 180 ALA A CA 1
ATOM 1385 C C . ALA A 1 180 ? -24.168 3.883 10.311 1.00 52.41 180 ALA A C 1
ATOM 1387 O O . ALA A 1 180 ? -25.299 4.260 10.611 1.00 52.41 180 ALA A O 1
ATOM 1388 N N . ARG A 1 181 ? -23.123 4.111 11.118 1.00 54.91 181 ARG A N 1
ATOM 1389 C CA . ARG A 1 181 ? -23.235 4.793 12.422 1.00 54.91 181 ARG A CA 1
ATOM 1390 C C . ARG A 1 181 ? -23.665 6.255 12.292 1.00 54.91 181 ARG A C 1
ATOM 1392 O O . ARG A 1 181 ? -24.464 6.723 13.102 1.00 54.91 181 ARG A O 1
ATOM 1399 N N . ALA A 1 182 ? -23.195 6.963 11.263 1.00 55.94 182 ALA A N 1
ATOM 1400 C CA . ALA A 1 182 ? -23.635 8.328 10.975 1.00 55.94 182 ALA A CA 1
ATOM 1401 C C . ALA A 1 182 ? -25.139 8.396 10.650 1.00 55.94 182 ALA A C 1
ATOM 1403 O O . ALA A 1 182 ? -25.813 9.343 11.053 1.00 55.94 182 ALA A O 1
ATOM 1404 N N . ARG A 1 183 ? -25.679 7.368 9.981 1.00 56.16 183 ARG A N 1
ATOM 1405 C CA . ARG A 1 183 ? -27.112 7.255 9.663 1.00 56.16 183 ARG A CA 1
ATOM 1406 C C . ARG A 1 183 ? -27.965 6.827 10.860 1.00 56.16 183 ARG A C 1
ATOM 1408 O O . ARG A 1 183 ? -29.103 7.270 10.972 1.00 56.16 183 ARG A O 1
ATOM 1415 N N . SER A 1 184 ? -27.420 6.013 11.762 1.00 51.19 184 SER A N 1
ATOM 1416 C CA . SER A 1 184 ? -28.142 5.486 12.929 1.00 51.19 184 SER A CA 1
ATOM 1417 C C . SER A 1 184 ? -28.196 6.431 14.131 1.00 51.19 184 SER A C 1
ATOM 1419 O O . SER A 1 184 ? -28.849 6.094 15.115 1.00 51.19 184 SER A O 1
ATOM 1421 N N . ARG A 1 185 ? -27.544 7.605 14.102 1.00 47.25 185 ARG A N 1
ATOM 1422 C CA . ARG A 1 185 ? -27.681 8.603 15.178 1.00 47.25 185 ARG A CA 1
ATOM 1423 C C . ARG A 1 185 ? -29.102 9.190 15.155 1.00 47.25 185 ARG A C 1
ATOM 1425 O O . ARG A 1 185 ? -29.425 9.946 14.236 1.00 47.25 185 ARG A O 1
ATOM 1432 N N . PRO A 1 186 ? -29.963 8.902 16.149 1.00 46.75 186 PRO A N 1
ATOM 1433 C CA . PRO A 1 186 ? -31.288 9.495 16.191 1.00 46.75 186 PRO A CA 1
ATOM 1434 C C . PRO A 1 186 ? -31.140 11.001 16.422 1.00 46.75 186 PRO A C 1
ATOM 1436 O O . PRO A 1 186 ? -30.516 11.432 17.394 1.00 46.75 186 PRO A O 1
ATOM 1439 N N . ARG A 1 187 ? -31.733 11.810 15.531 1.00 51.78 187 ARG A N 1
ATOM 1440 C CA . ARG A 1 187 ? -32.011 13.232 15.777 1.00 51.78 187 ARG A CA 1
ATOM 1441 C C . ARG A 1 187 ? -32.756 13.319 17.106 1.00 51.78 187 ARG A C 1
ATOM 1443 O O . ARG A 1 187 ? -33.944 13.003 17.181 1.00 51.78 187 ARG A O 1
ATOM 1450 N N . ARG A 1 188 ? -32.037 13.685 18.167 1.00 46.38 188 ARG A N 1
ATOM 1451 C CA . ARG A 1 188 ? -32.587 13.873 19.506 1.00 46.38 188 ARG A CA 1
ATOM 1452 C C . ARG A 1 188 ? -33.668 14.948 19.381 1.00 46.38 188 ARG A C 1
ATOM 1454 O O . ARG A 1 188 ? -33.371 16.102 19.092 1.00 46.38 188 ARG A O 1
ATOM 1461 N N . ARG A 1 189 ? -34.927 14.508 19.485 1.00 47.47 189 ARG A N 1
ATOM 1462 C CA . ARG A 1 189 ? -36.139 15.330 19.487 1.00 47.47 189 ARG A CA 1
ATOM 1463 C C . ARG A 1 189 ? -35.949 16.487 20.467 1.00 47.47 189 ARG A C 1
ATOM 1465 O O . ARG A 1 189 ? -36.002 16.272 21.672 1.00 47.47 189 ARG A O 1
ATOM 1472 N N . SER A 1 190 ? -35.821 17.705 19.958 1.00 46.88 190 SER A N 1
ATOM 1473 C CA . SER A 1 190 ? -36.256 18.900 20.672 1.00 46.88 190 SER A CA 1
ATOM 1474 C C . SER A 1 190 ? -37.788 18.873 20.706 1.00 46.88 190 SER A C 1
ATOM 1476 O O . SER A 1 190 ? -38.469 19.414 19.838 1.00 46.88 190 SER A O 1
ATOM 1478 N N . ARG A 1 191 ? -38.361 18.133 21.662 1.00 48.31 191 ARG A N 1
ATOM 1479 C CA . ARG A 1 191 ? -39.804 18.146 21.921 1.00 48.31 191 ARG A CA 1
ATOM 1480 C C . ARG A 1 191 ? -40.045 18.223 23.425 1.00 48.31 191 ARG A C 1
ATOM 1482 O O . ARG A 1 191 ? -39.750 17.255 24.117 1.00 48.31 191 ARG A O 1
ATOM 1489 N N . ARG A 1 192 ? -40.691 19.331 23.822 1.00 42.44 192 ARG A N 1
ATOM 1490 C CA . ARG A 1 192 ? -41.098 19.775 25.175 1.00 42.44 192 ARG A CA 1
ATOM 1491 C C . ARG A 1 192 ? -39.917 20.331 25.976 1.00 42.44 192 ARG A C 1
ATOM 1493 O O . ARG A 1 192 ? -38.905 19.667 26.085 1.00 42.44 192 ARG A O 1
ATOM 1500 N N . GLU A 1 193 ? -39.960 21.575 26.437 1.00 46.47 193 GLU A N 1
ATOM 1501 C CA . GLU A 1 193 ? -41.038 22.144 27.252 1.00 46.47 193 GLU A CA 1
ATOM 1502 C C . GLU A 1 193 ? -41.641 23.431 26.669 1.00 46.47 193 GLU A C 1
ATOM 1504 O O . GLU A 1 193 ? -41.054 24.505 26.679 1.00 46.47 193 GLU A O 1
ATOM 1509 N N . VAL A 1 194 ? -42.880 23.310 26.197 1.00 50.66 194 VAL A N 1
ATOM 1510 C CA . VAL A 1 194 ? -43.898 24.322 26.470 1.00 50.66 194 VAL A CA 1
ATOM 1511 C C . VAL A 1 194 ? -44.822 23.646 27.474 1.00 50.66 194 VAL A C 1
ATOM 1513 O O . VAL A 1 194 ? -45.353 22.578 27.145 1.00 50.66 194 VAL A O 1
ATOM 1516 N N . ARG A 1 195 ? -44.997 24.266 28.650 1.00 45.38 195 ARG A N 1
ATOM 1517 C CA . ARG A 1 195 ? -46.291 24.561 29.300 1.00 45.38 195 ARG A CA 1
ATOM 1518 C C . ARG A 1 195 ? -46.321 24.315 30.824 1.00 45.38 195 ARG A C 1
ATOM 1520 O O . ARG A 1 195 ? -46.217 23.168 31.241 1.00 45.38 195 ARG A O 1
ATOM 1527 N N . ASN A 1 196 ? -46.671 25.402 31.530 1.00 42.72 196 ASN A N 1
ATOM 1528 C CA . ASN A 1 196 ? -47.232 25.544 32.889 1.00 42.72 196 ASN A CA 1
ATOM 1529 C C . ASN A 1 196 ? -46.253 25.265 34.046 1.00 42.72 196 ASN A C 1
ATOM 1531 O O . ASN A 1 196 ? -45.572 24.252 34.027 1.00 42.72 196 ASN A O 1
ATOM 1535 N N . GLU A 1 197 ? -46.106 26.120 35.058 1.00 41.88 197 GLU A N 1
ATOM 1536 C CA . GLU A 1 197 ? -47.043 27.066 35.701 1.00 41.88 197 GLU A CA 1
ATOM 1537 C C . GLU A 1 197 ? -46.387 28.416 36.030 1.00 41.88 197 GLU A C 1
ATOM 1539 O O . GLU A 1 197 ? -45.152 28.444 36.235 1.00 41.88 197 GLU A O 1
#

Foldseek 3Di:
DPVPVVVVVVVVLVVLLVQLVVCVVVVVVVSNVVSVVVCVVPVVSVVSNVVVVVVVCVVVVNDPPVVVVVVVVVVCVVPPVVVCVPPVCPPQADALLNLLVQLCVVCVVPPHFDPLVVVVSVVSNPTPHHDDPPLDLVSLVVVCVVVVHDDDPVSSVSSSVSVVVVVVVVVVVVVVVVVVVVVPPDPPDPDDDDDDD

Sequence (197 aa):
MHGNRDVNDERRRELSLYEYVQAFDRGDFEAVAKVLTEAISDAELDRQIADVNAVLHADAGLQPVSEQSRLIRELMLRHLPSALVGSDEVPAPITIGDVAARLQAEHAIGQPLLPADLVVNRTLLASMELLPTPVTSATILSLATRLQVMASARYWELFRRAALMLAIARQRGEVQLAAARARSRPRRRSRREVRNE

Secondary structure (DSSP, 8-state):
--HHHHHHHHHHHHHHHHHHHHHHHHT-HHHHHHHHHHHTT-HHHHHHHHHHHHHHHHHTT---HHHHHHHHHHHHHHH-GGGGTT----PPPPBHHHHHHHHHHHHTTSSPPPHHHHHHHHHHHT--PBPPSS--HHHHHHHHHHTT----HHHHHHHHHHHHHHHHHHHHHHHHHHHHHHHHS------------

Solvent-accessible surface area (backbone atoms only — not comparable to full-atom values): 11501 Å² total; per-residue (Å²): 144,65,75,71,55,58,56,52,52,51,53,49,43,54,51,46,53,52,51,31,54,55,19,57,78,71,67,38,62,68,56,32,51,51,46,56,57,54,24,77,79,31,72,67,48,39,49,53,52,51,54,51,50,54,51,53,31,56,76,68,69,45,64,57,72,72,55,46,56,51,51,53,52,54,50,44,59,72,76,38,63,74,80,53,75,85,59,89,71,69,75,76,77,63,25,42,12,58,28,35,49,48,38,51,63,61,24,73,78,77,56,74,72,54,76,68,38,48,53,48,40,57,61,35,45,74,32,80,51,69,52,68,83,72,87,42,75,69,52,52,53,51,47,34,59,73,71,70,55,84,60,52,73,68,52,55,51,49,44,52,50,33,41,53,50,50,55,52,51,49,57,50,49,52,52,50,52,53,52,51,53,66,69,66,58,74,81,77,73,92,69,81,89,84,82,90,134

Mean predicted aligned error: 18.53 Å

=== Feature glossary ===
The record interleaves many kinds of information about one protein. Here is each kind framed as the question it answers.

Q: What does the local fold look like, residue by residue?
A: The Foldseek 3Di string encodes local tertiary geometry as a 20-letter alphabet — one character per residue — derived from the relative positions of nearby Cα atoms. Unlike the amino-acid sequence, 3Di is a direct function of the 3D structure, so two proteins with the same fold have similar 3Di strings even at low sequence identity.

Q: Which residues are in helices, strands, or loops?
A: The SS8 string is DSSP's per-residue secondary-structure call. α-helix (H) means an i→i+4 H-bond ladder; β-strand (E) means the residue participates in a β-sheet; 3₁₀ (G) and π (I) are tighter and wider helices; T/S are turns/bends; '-' is loop.

Q: How big and how compact is the whole molecule?
A: Radius of gyration (Rg) is the root-mean-square distance of Cα atoms from their centroid — a single number for overall size and compactness. A globular domain of N residues has Rg ≈ 2.2·N^0.38 Å; an extended or disordered chain has a much larger Rg. The Cα contact count is the number of residue pairs whose Cα atoms are within 8 Å and are more than four positions apart in sequence — a standard proxy for tertiary packing density. Th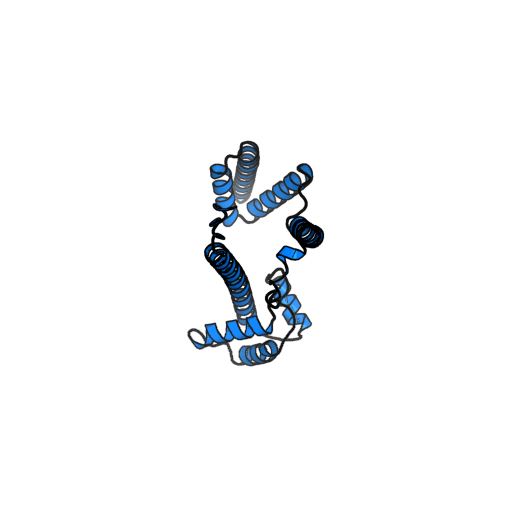e bounding box is the smallest axis-aligned box enclosing all Cα atoms.

Q: Where is each backbone atom in 3D?
A: Structure coordinates are given as an mmCIF _atom_site loop: one row per atom with element, residue name, chain id, sequence number, and x/y/z position in Å. Only the four main-chain atoms per residue are included here; side chains are omitted to keep the record compact.

Q: What is the amino-acid chain?
A: Primary structure: the covalent order of the twenty standard amino acids along the backbone. Two proteins with the same sequence will (almost always) fold to the same structure; two with 30% identity often share a fold but not the details.

Q: What if only a Cα trace is available?
A: Three-state secondary structure (P-SEA) collapses the eight DSSP classes into helix (a), strand (b), and coil (c). P-SEA assigns these from Cα geometry alone — distances and angles — without requiring backbone oxygens, so it works on any Cα trace.

Q: What family and function is it annotated with?
A: Database cross-references. InterPro integrates a dozen domain/family signature databases into unified entries with residue-range hits. GO terms attach function/process/location labels with evidence codes. CATH codes position the fold in a four-level structural taxonomy. Organism is the NCBI-taxonomy species name.

Q: How confident is the AlphaFold model at each residue?
A: pLDDT is the predicted lDDT-Cα score: AlphaFold's confidence that the local environment of each residue (all inter-atomic distances within 15 Å) is correctly placed. It is a per-residue number between 0 and 100, with higher meaning more reliable.

Q: How mobile is each atom in the crystal?
A: B-factor (Debye–Waller factor) reflects atomic displacement in the crystal lattice. It is an experimental observable (units Å²), not a prediction; low values mean the atom is pinned down, high values mean it moves or is heterogeneous across the crystal.

Q: Which residues are buried vs exposed?
A: SASA measures how much of the protein is reachable by solvent. It is computed by rolling a water-sized probe over the atomic surface and summing the exposed area (Å²). Per-residue SASA distinguishes core (buried, low SASA) from surface (exposed, high SASA) residues; total SASA is a whole-molecule size measure.

Q: What do the diagnostic plots show?
A: Plot images: a contact map (which residues are close in 3D, as an N×N binary image), a Ramachandran scatter (backbone torsion angles, revealing secondary-structure composition at a glance), and — for AlphaFold structures — a PAE heatmap (pairwise prediction confidence).

Q: What known structures does this most resemble?
A: The Foldseek neighbor list gives the closest experimentally determined structures in the PDB, ranked by structural alignment. TM-score near 1 means near-identical fold; near 0.3 means only rough topology match. This is how one finds what a novel AlphaFold prediction most resembles in the solved-structure universe.

Q: Are the domains correctly placed relative to each other?
A: Predicted aligned error is AlphaFold's pairwise confidence. Unlike pLDDT (per-residue), PAE is per-residue-pair and captures whether two parts of the structure are correctly placed relative to each other. Units are ångströms of expected positional error.

Q: What do the rendered images show?
A: Structure images are PyMOL renders from six orthogonal camera directions. Cartoon representation draws helices as coils and strands as arrows; sticks shows the backbone as bonds; surface shows the solvent-ex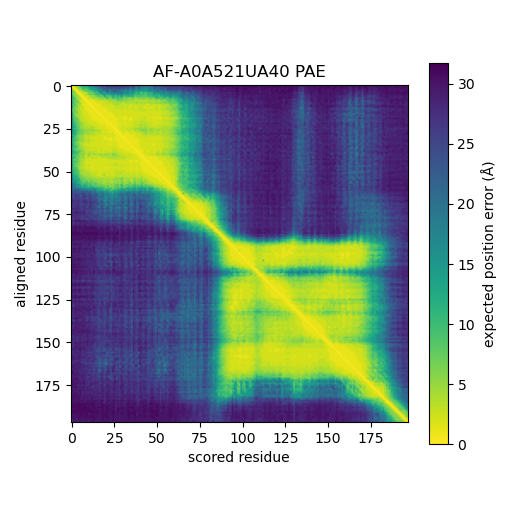cluded envelope. Rainbow coloring maps sequence position to hue (blue→red, N→C); chain coloring assigns a distinct color per polypeptide.

Q: What are the backbone torsion angles?
A: φ (phi) and ψ (psi) are the two rotatable backbone dihedrals per residue: φ is the C(i-1)–N–Cα–C torsion, ψ is the N–Cα–C–N(i+1) torsion, both in degrees on (−180°, 180°]. α-helical residues cluster near (−60°, −45°); β-strand residues near (−120°, +130°). A Ramachandran plot is simply a scatter of (φ, ψ) for every residue.